Protein AF-A0A516TJT5-F1 (afdb_monomer_lite)

pLDDT: mean 86.32, std 17.72, range [29.75, 98.94]

Radius of gyration: 21.18 Å; chains: 1; bounding box: 72×36×61 Å

InterPro domains:
  IPR012334 Pectin lyase fold [G3DSA:2.160.20.10] (40-221)

Secondary structure (DSSP, 8-state):
--HHHHHHHHHHHHHHHHHHHHHSS-S----PPPPPTT--EESEEEEEEEEEEEETTEEEEEEEEEEEET--SS--S-S--SEEBS-B-TT-EEEEEESSSS---EEEEE-SSS-EEE-SEEEE-TT--EEEE-TT-EEE-TT-EEEETT-EEEE-B--TTTGGG--S-EEE-TT--B-EEEE-TT-EEEESS-EEEESSEEEEE-SSTTSEE-SS-EEEEESEEEEEE-SS-EE--EEPTT---EEEEE--SSS-EEPPTT-EEEESSEEEEESEEEE--GGGEEESTT-TT-GGGSEEEESSEEEESSS-B---S---EEEESSEEE-TTS---B--SS---------

Structure (mmCIF, N/CA/C/O backbone):
data_AF-A0A516TJT5-F1
#
_entry.id   AF-A0A516TJT5-F1
#
loop_
_atom_site.group_PDB
_atom_site.id
_atom_site.type_symbol
_atom_site.label_atom_id
_atom_site.label_alt_id
_atom_site.label_comp_id
_atom_site.label_asym_id
_atom_site.label_entity_id
_atom_site.label_seq_id
_atom_site.pdbx_PDB_ins_code
_atom_site.Cartn_x
_atom_site.Cartn_y
_atom_site.Cartn_z
_atom_site.occupancy
_atom_site.B_iso_or_equiv
_atom_site.auth_seq_id
_atom_site.auth_comp_id
_atom_site.auth_asym_id
_atom_site.auth_atom_id
_atom_site.pdbx_PDB_model_num
ATOM 1 N N . MET A 1 1 ? 45.765 -3.992 -28.112 1.00 57.53 1 MET A N 1
ATOM 2 C CA . MET A 1 1 ? 45.471 -3.868 -26.663 1.00 57.53 1 MET A CA 1
ATOM 3 C C . MET A 1 1 ? 46.026 -5.085 -25.920 1.00 57.53 1 MET A C 1
ATOM 5 O O . MET A 1 1 ? 45.793 -6.206 -26.356 1.00 57.53 1 MET A O 1
ATOM 9 N N . ASN A 1 2 ? 46.828 -4.895 -24.867 1.00 74.44 2 ASN A N 1
ATOM 10 C CA . ASN A 1 2 ? 47.567 -5.987 -24.215 1.00 74.44 2 ASN A CA 1
ATOM 11 C C . ASN A 1 2 ? 46.614 -6.915 -23.430 1.00 74.44 2 ASN A C 1
ATOM 13 O O . ASN A 1 2 ? 45.911 -6.461 -22.528 1.00 74.44 2 ASN A O 1
ATOM 17 N N . ARG A 1 3 ? 46.609 -8.224 -23.730 1.00 68.56 3 ARG A N 1
ATOM 18 C CA . ARG A 1 3 ? 45.743 -9.228 -23.070 1.00 68.56 3 ARG A CA 1
ATOM 19 C C . ARG A 1 3 ? 45.870 -9.230 -21.539 1.00 68.56 3 ARG A C 1
ATOM 21 O O . ARG A 1 3 ? 44.900 -9.538 -20.848 1.00 68.56 3 ARG A O 1
ATOM 28 N N . LYS A 1 4 ? 47.037 -8.859 -20.995 1.00 71.44 4 LYS A N 1
ATOM 29 C CA . LYS A 1 4 ? 47.243 -8.726 -19.541 1.00 71.44 4 LYS A CA 1
ATOM 30 C C . LYS A 1 4 ? 46.481 -7.538 -18.946 1.00 71.44 4 LYS A C 1
ATOM 32 O O . LYS A 1 4 ? 45.983 -7.645 -17.830 1.00 71.44 4 LYS A O 1
ATOM 37 N N . PHE A 1 5 ? 46.362 -6.440 -19.690 1.00 73.12 5 PHE A N 1
ATOM 38 C CA . PHE A 1 5 ? 45.609 -5.256 -19.276 1.00 73.12 5 PHE A CA 1
ATOM 39 C C . PHE A 1 5 ? 44.101 -5.536 -19.276 1.00 73.12 5 PHE A C 1
ATOM 41 O O . PHE A 1 5 ? 43.427 -5.243 -18.295 1.00 73.12 5 PHE A O 1
ATOM 48 N N . LEU A 1 6 ? 43.600 -6.233 -20.303 1.00 68.12 6 LEU A N 1
ATOM 49 C CA . LEU A 1 6 ? 42.184 -6.606 -20.409 1.00 68.12 6 LEU A CA 1
ATOM 50 C C . LEU A 1 6 ? 41.717 -7.493 -19.244 1.00 68.12 6 LEU A C 1
ATOM 52 O O . LEU A 1 6 ? 40.661 -7.259 -18.668 1.00 68.12 6 LEU A O 1
ATOM 56 N N . LYS A 1 7 ? 42.536 -8.476 -18.843 1.00 68.25 7 LYS A N 1
ATOM 57 C CA . LYS A 1 7 ? 42.235 -9.345 -17.692 1.00 68.25 7 LYS A CA 1
ATOM 58 C C . LYS A 1 7 ? 42.231 -8.592 -16.360 1.00 68.25 7 LYS A C 1
ATOM 60 O O . LYS A 1 7 ? 41.455 -8.942 -15.477 1.00 68.25 7 LYS A O 1
ATOM 65 N N . LYS A 1 8 ? 43.096 -7.584 -16.199 1.00 68.62 8 LYS A N 1
ATOM 66 C CA . LYS A 1 8 ? 43.117 -6.740 -14.995 1.00 68.62 8 LYS A CA 1
ATOM 67 C C . LYS A 1 8 ? 41.892 -5.830 -14.942 1.00 68.62 8 LYS A C 1
ATOM 69 O O . LYS A 1 8 ? 41.247 -5.775 -13.904 1.00 68.62 8 LYS A O 1
ATOM 74 N N . LEU A 1 9 ? 41.532 -5.211 -16.066 1.00 67.69 9 LEU A N 1
ATOM 75 C CA . LEU A 1 9 ? 40.342 -4.370 -16.171 1.00 67.69 9 LEU A CA 1
ATOM 76 C C . LEU A 1 9 ? 39.061 -5.170 -15.890 1.00 67.69 9 LEU A C 1
ATOM 78 O O . LEU A 1 9 ? 38.241 -4.741 -15.089 1.00 67.69 9 LEU A O 1
ATOM 82 N N . TYR A 1 10 ? 38.941 -6.377 -16.454 1.00 67.69 10 TYR A N 1
ATOM 83 C CA . TYR A 1 10 ? 37.787 -7.250 -16.223 1.00 67.69 10 TYR A CA 1
ATOM 84 C C . TYR A 1 10 ? 37.638 -7.645 -14.747 1.00 67.69 10 TYR A C 1
ATOM 86 O O . TYR A 1 10 ? 36.538 -7.599 -14.212 1.00 67.69 10 TYR A O 1
ATOM 94 N N . LYS A 1 11 ? 38.744 -7.961 -14.054 1.00 60.78 11 LYS A N 1
ATOM 95 C CA . LYS A 1 11 ? 38.723 -8.250 -12.609 1.00 60.78 11 LYS A CA 1
ATOM 96 C C . LYS A 1 11 ? 38.312 -7.038 -11.772 1.00 60.78 11 LYS A C 1
ATOM 98 O O . LYS A 1 11 ? 37.558 -7.203 -10.824 1.00 60.78 11 LYS A O 1
ATOM 103 N N . VAL A 1 12 ? 38.787 -5.843 -12.120 1.00 61.41 12 VAL A N 1
ATOM 104 C CA . VAL A 1 12 ? 38.438 -4.605 -11.403 1.00 61.41 12 VAL A CA 1
ATOM 105 C C . VAL A 1 12 ? 36.958 -4.262 -11.591 1.00 61.41 12 VAL A C 1
ATOM 107 O O . VAL A 1 12 ? 36.289 -3.945 -10.613 1.00 61.41 12 VAL A O 1
ATOM 110 N N . VAL A 1 13 ? 36.418 -4.417 -12.805 1.00 60.97 13 VAL A N 1
ATOM 111 C CA . VAL A 1 13 ? 34.984 -4.220 -13.084 1.00 60.97 13 VAL A CA 1
ATOM 112 C C . VAL A 1 13 ? 34.120 -5.253 -12.349 1.00 60.97 13 VAL A C 1
ATOM 114 O O . VAL A 1 13 ? 33.105 -4.882 -11.771 1.00 60.97 13 VAL A O 1
ATOM 117 N N . LEU A 1 14 ? 34.537 -6.523 -12.290 1.00 50.75 14 LEU A N 1
ATOM 118 C CA . LEU A 1 14 ? 33.816 -7.570 -11.550 1.00 50.75 14 LEU A CA 1
ATOM 119 C C . LEU A 1 14 ? 33.802 -7.326 -10.035 1.00 50.75 14 LEU A C 1
ATOM 121 O O . LEU A 1 14 ? 32.783 -7.551 -9.390 1.00 50.75 14 LEU A O 1
ATOM 125 N N . ILE A 1 15 ? 34.911 -6.841 -9.468 1.00 50.47 15 ILE A N 1
ATOM 126 C CA . ILE A 1 15 ? 35.007 -6.510 -8.038 1.00 50.47 15 ILE A CA 1
ATOM 127 C C . ILE A 1 15 ? 34.177 -5.260 -7.711 1.00 50.47 15 ILE A C 1
ATOM 129 O O . ILE A 1 15 ? 33.511 -5.236 -6.680 1.00 50.47 15 ILE A O 1
ATOM 133 N N . LEU A 1 16 ? 34.151 -4.256 -8.593 1.00 44.97 16 LEU A N 1
ATOM 134 C CA . LEU A 1 16 ? 33.293 -3.075 -8.436 1.00 44.97 16 LEU A CA 1
ATOM 135 C C . LEU A 1 16 ? 31.802 -3.423 -8.566 1.00 44.97 16 LEU A C 1
ATOM 137 O O . LEU A 1 16 ? 31.004 -2.934 -7.773 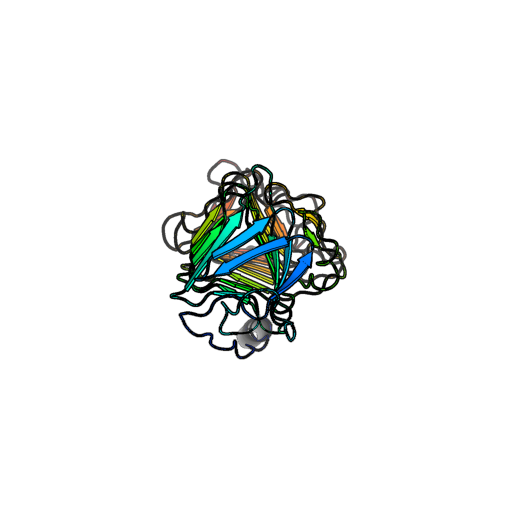1.00 44.97 16 LEU A O 1
ATOM 141 N N . ALA A 1 17 ? 31.428 -4.311 -9.493 1.00 46.00 17 ALA A N 1
ATOM 142 C CA . ALA A 1 17 ? 30.050 -4.783 -9.642 1.00 46.00 17 ALA A CA 1
ATOM 143 C C . ALA A 1 17 ? 29.586 -5.628 -8.439 1.00 46.00 17 ALA A C 1
ATOM 145 O O . ALA A 1 17 ? 28.472 -5.443 -7.953 1.00 46.00 17 ALA A O 1
ATOM 146 N N . ALA A 1 18 ? 30.453 -6.499 -7.908 1.00 40.47 18 ALA A N 1
ATOM 147 C CA . ALA A 1 18 ? 30.172 -7.265 -6.693 1.00 40.47 18 ALA A CA 1
ATOM 148 C C . ALA A 1 18 ? 30.124 -6.374 -5.435 1.00 40.47 18 ALA A C 1
ATOM 150 O O . ALA A 1 18 ? 29.297 -6.597 -4.554 1.00 40.47 18 ALA A O 1
ATOM 151 N N . GLY A 1 19 ? 30.968 -5.337 -5.366 1.00 33.78 19 GLY A N 1
ATOM 152 C CA . GLY A 1 19 ? 30.975 -4.354 -4.280 1.00 33.78 19 GLY A CA 1
ATOM 153 C C . GLY A 1 19 ? 29.734 -3.456 -4.261 1.00 33.78 19 GLY A C 1
ATOM 154 O O . GLY A 1 19 ? 29.231 -3.156 -3.182 1.00 33.78 19 GLY A O 1
ATOM 155 N N . LEU A 1 20 ? 29.199 -3.089 -5.434 1.00 35.19 20 LEU A N 1
ATOM 156 C CA . LEU A 1 20 ? 27.933 -2.350 -5.549 1.00 35.19 20 LEU A CA 1
ATOM 157 C C . LEU A 1 20 ? 26.718 -3.211 -5.165 1.00 35.19 20 LEU A C 1
ATOM 159 O O . LEU A 1 20 ? 25.767 -2.708 -4.576 1.00 35.19 20 LEU A O 1
ATOM 163 N N . TRP A 1 21 ? 26.751 -4.512 -5.468 1.00 34.97 21 TRP A N 1
ATOM 164 C CA . TRP A 1 21 ? 25.683 -5.446 -5.091 1.00 34.97 21 TRP A CA 1
ATOM 165 C C . TRP A 1 21 ? 25.659 -5.759 -3.589 1.00 34.97 21 TRP A C 1
ATOM 167 O O . TRP A 1 21 ? 24.585 -5.931 -3.016 1.00 34.97 21 TRP A O 1
ATOM 177 N N . LEU A 1 22 ? 26.821 -5.797 -2.929 1.00 33.69 22 LEU A N 1
ATOM 178 C CA . LEU A 1 22 ? 26.905 -6.059 -1.488 1.00 33.69 22 LEU A CA 1
ATOM 179 C C . LEU A 1 22 ? 26.548 -4.832 -0.629 1.00 33.69 22 LEU A C 1
ATOM 181 O O . LEU A 1 22 ? 26.045 -5.007 0.478 1.00 33.69 22 LEU A O 1
ATOM 185 N N . SER A 1 23 ? 26.749 -3.605 -1.124 1.00 29.75 23 SER A N 1
ATOM 186 C CA . SER A 1 23 ? 26.447 -2.380 -0.364 1.00 29.75 23 SER A CA 1
ATOM 187 C C . SER A 1 23 ? 24.997 -1.892 -0.484 1.00 29.75 23 SER A C 1
ATOM 189 O O . SER A 1 23 ? 24.553 -1.116 0.360 1.00 29.75 23 SER A O 1
ATOM 191 N N . LEU A 1 24 ? 24.230 -2.373 -1.470 1.00 39.22 24 LEU A N 1
ATOM 192 C CA . LEU A 1 24 ? 22.809 -2.031 -1.641 1.00 39.22 24 LEU A CA 1
ATOM 193 C C . LEU A 1 24 ? 21.841 -2.980 -0.904 1.00 39.22 24 LEU A C 1
ATOM 195 O O . LEU A 1 24 ? 20.656 -2.675 -0.803 1.00 39.22 24 LEU A O 1
ATOM 199 N N . GLY A 1 25 ? 22.325 -4.103 -0.358 1.00 34.28 25 GLY A N 1
ATOM 200 C CA . GLY A 1 25 ? 21.491 -5.125 0.297 1.00 34.28 25 GLY A CA 1
ATOM 201 C C . GLY A 1 25 ? 21.583 -5.196 1.826 1.00 34.28 25 GLY A C 1
ATOM 202 O O . GLY A 1 25 ? 20.822 -5.935 2.445 1.00 34.28 25 GLY A O 1
ATOM 203 N N . GLN A 1 26 ? 22.497 -4.454 2.456 1.00 31.78 26 GLN A N 1
ATOM 204 C CA . GLN A 1 26 ? 22.712 -4.487 3.909 1.00 31.78 26 GLN A CA 1
ATOM 205 C C . GLN A 1 26 ? 22.250 -3.193 4.590 1.00 31.78 26 GLN A C 1
ATOM 207 O O . GLN A 1 26 ? 23.001 -2.552 5.321 1.00 31.78 26 GLN A O 1
ATOM 212 N N . LYS A 1 27 ? 20.978 -2.817 4.422 1.00 40.31 27 LYS A N 1
ATOM 213 C CA . LYS A 1 27 ? 20.305 -2.156 5.547 1.00 40.31 27 LYS A CA 1
ATOM 214 C C . LYS A 1 27 ? 19.996 -3.266 6.539 1.00 40.31 27 LYS A C 1
ATOM 216 O O . LYS A 1 27 ? 19.325 -4.230 6.179 1.00 40.31 27 LYS A O 1
ATOM 221 N N . GLY A 1 28 ? 20.616 -3.176 7.717 1.00 34.50 28 GLY A N 1
ATOM 222 C CA . GLY A 1 28 ? 20.568 -4.198 8.753 1.00 34.50 28 GLY A CA 1
ATOM 223 C C . GLY A 1 28 ? 19.164 -4.763 8.871 1.00 34.50 28 GLY A C 1
ATOM 224 O O . GLY A 1 28 ? 18.204 -4.010 9.017 1.00 34.50 28 GLY A O 1
ATOM 225 N N . TRP A 1 29 ? 19.053 -6.084 8.753 1.00 38.50 29 TRP A N 1
ATOM 226 C CA . TRP A 1 29 ? 17.834 -6.777 9.118 1.00 38.50 29 TRP A CA 1
ATOM 227 C C . TRP A 1 29 ? 17.694 -6.525 10.613 1.00 38.50 29 TRP A C 1
ATOM 229 O O . TRP A 1 29 ? 18.315 -7.208 11.428 1.00 38.50 29 TRP A O 1
ATOM 239 N N . ALA A 1 30 ? 16.971 -5.463 10.973 1.00 45.44 30 ALA A N 1
ATOM 240 C CA . ALA A 1 30 ? 16.460 -5.311 12.315 1.00 45.44 30 ALA A CA 1
ATOM 241 C C . ALA A 1 30 ? 15.840 -6.663 12.661 1.00 45.44 30 ALA A C 1
ATOM 243 O O . ALA A 1 30 ? 15.146 -7.250 11.827 1.00 45.44 30 ALA A O 1
ATOM 244 N N . ILE A 1 31 ? 16.175 -7.200 13.832 1.00 53.44 31 ILE A N 1
ATOM 245 C CA . ILE A 1 31 ? 15.565 -8.430 14.322 1.00 53.44 31 ILE A CA 1
ATOM 246 C C . ILE A 1 31 ? 14.067 -8.136 14.371 1.00 53.44 31 ILE A C 1
ATOM 248 O O . ILE A 1 31 ? 13.612 -7.423 15.260 1.00 53.44 31 ILE A O 1
ATOM 252 N N . ILE A 1 32 ? 13.325 -8.600 13.363 1.00 65.75 32 ILE A N 1
ATOM 253 C CA . ILE A 1 32 ? 11.877 -8.439 13.312 1.00 65.75 32 ILE A CA 1
ATOM 254 C C . ILE A 1 32 ? 11.357 -9.287 14.473 1.00 65.75 32 ILE A C 1
ATOM 256 O O . ILE A 1 32 ? 11.597 -10.498 14.475 1.00 65.75 32 ILE A O 1
ATOM 260 N N . PRO A 1 33 ? 10.715 -8.686 15.490 1.00 70.69 33 PRO A N 1
ATOM 261 C CA . PRO A 1 33 ? 10.263 -9.441 16.645 1.00 70.69 33 PRO A CA 1
ATOM 262 C C . PRO A 1 33 ? 9.253 -10.493 16.195 1.00 70.69 33 PRO A C 1
ATOM 264 O O . PRO A 1 33 ? 8.262 -10.158 15.550 1.00 70.69 33 PRO A O 1
ATOM 267 N N . THR A 1 34 ? 9.475 -11.761 16.529 1.00 82.25 34 THR A N 1
ATOM 268 C CA . THR A 1 34 ? 8.495 -12.809 16.230 1.00 82.25 34 THR A CA 1
ATOM 269 C C . THR A 1 34 ? 7.220 -12.552 17.031 1.00 82.25 34 THR A C 1
ATOM 271 O O . THR A 1 34 ? 7.266 -12.482 18.260 1.00 82.25 34 THR A O 1
ATOM 274 N N . ILE A 1 35 ? 6.078 -12.435 16.353 1.00 89.44 35 ILE A N 1
ATOM 275 C CA . ILE A 1 35 ? 4.768 -12.321 17.007 1.00 89.44 35 ILE A CA 1
ATOM 276 C C . ILE A 1 35 ? 4.113 -13.706 17.169 1.00 89.44 35 ILE A C 1
ATOM 278 O O . ILE A 1 35 ? 4.308 -14.577 16.317 1.00 89.44 35 ILE A O 1
ATOM 282 N N . PRO A 1 36 ? 3.313 -13.941 18.227 1.00 91.44 36 PRO A N 1
ATOM 283 C CA . PRO A 1 36 ? 2.479 -15.135 18.340 1.00 91.44 36 PRO A CA 1
ATOM 284 C C . PRO A 1 36 ? 1.556 -15.305 17.128 1.00 91.44 36 PRO A C 1
ATOM 286 O O . PRO A 1 36 ? 1.027 -14.325 16.602 1.00 91.44 36 PRO A O 1
ATOM 289 N N . SER A 1 37 ? 1.282 -16.548 16.721 1.00 93.69 37 SER A N 1
ATOM 290 C CA . SER A 1 37 ? 0.379 -16.826 15.592 1.00 93.69 37 SER A CA 1
ATOM 291 C C . SER A 1 37 ? -1.051 -16.333 15.831 1.00 93.69 37 SER A C 1
ATOM 293 O O . SER A 1 37 ? -1.761 -16.041 14.879 1.00 93.69 37 SER A O 1
ATOM 295 N N . THR A 1 38 ? -1.472 -16.188 17.085 1.00 92.44 38 THR A N 1
ATOM 296 C CA . THR A 1 38 ? -2.794 -15.675 17.471 1.00 92.44 38 THR A CA 1
ATOM 297 C C . THR A 1 38 ? -2.792 -14.178 17.788 1.00 92.44 38 THR A C 1
ATOM 299 O O . THR A 1 38 ? -3.776 -13.677 18.326 1.00 92.44 38 THR A O 1
ATOM 302 N N . ALA A 1 39 ? -1.690 -13.465 17.530 1.00 91.56 39 ALA A N 1
ATOM 303 C CA . ALA A 1 39 ? -1.586 -12.050 17.862 1.00 91.56 39 ALA A CA 1
ATOM 304 C C . ALA A 1 39 ? -2.636 -11.220 17.111 1.00 91.56 39 ALA A C 1
ATOM 306 O O . ALA A 1 39 ? -2.865 -11.411 15.920 1.00 91.56 39 ALA A O 1
ATOM 307 N N . LEU A 1 40 ? -3.233 -10.274 17.822 1.00 93.25 40 LEU A N 1
ATOM 308 C CA . LEU A 1 40 ? -4.120 -9.244 17.294 1.00 93.25 40 LEU A CA 1
ATOM 309 C C . LEU A 1 40 ? -3.567 -7.870 17.698 1.00 93.25 40 LEU A C 1
ATOM 311 O O . LEU A 1 40 ? -2.794 -7.814 18.666 1.00 93.25 40 LEU A O 1
ATOM 315 N N . PRO A 1 41 ? -3.965 -6.768 17.026 1.00 93.06 41 PRO A N 1
ATOM 316 C CA . PRO A 1 41 ? -3.507 -5.436 17.398 1.00 93.06 41 PRO A CA 1
ATOM 317 C C . PRO A 1 41 ? -3.755 -5.140 18.875 1.00 93.06 41 PRO A C 1
ATOM 319 O O . PRO A 1 41 ? -4.848 -5.403 19.391 1.00 93.06 41 PRO A O 1
ATOM 322 N N . GLY A 1 42 ? -2.733 -4.624 19.557 1.00 89.62 42 GLY A N 1
ATOM 323 C CA . GLY A 1 42 ? -2.706 -4.484 21.010 1.00 89.62 42 GLY A CA 1
ATOM 324 C C . GLY A 1 42 ? -2.285 -3.099 21.487 1.00 89.62 42 GLY A C 1
ATOM 325 O O . GLY A 1 42 ? -1.568 -2.361 20.805 1.00 89.62 42 GLY A O 1
ATOM 326 N N . ASN A 1 43 ? -2.734 -2.756 22.697 1.00 87.75 43 ASN A N 1
ATOM 327 C CA . ASN A 1 43 ? -2.467 -1.483 23.376 1.00 87.75 43 ASN A CA 1
ATOM 328 C C . ASN A 1 43 ? -2.867 -0.261 22.532 1.00 87.75 43 ASN A C 1
ATOM 330 O O . ASN A 1 43 ? -2.094 0.692 22.400 1.00 87.75 43 ASN A O 1
ATOM 334 N N . GLY A 1 44 ? -4.047 -0.329 21.911 1.00 90.12 44 GLY A N 1
ATOM 335 C CA . GLY A 1 44 ? -4.591 0.742 21.084 1.00 90.12 44 GLY A CA 1
ATOM 336 C C . GLY A 1 44 ? -5.218 1.865 21.908 1.00 90.12 44 GLY A C 1
ATOM 337 O O . GLY A 1 44 ? -5.974 1.614 22.847 1.00 90.12 44 GLY A O 1
ATOM 338 N N . ASN A 1 45 ? -4.928 3.103 21.519 1.00 91.19 45 ASN A N 1
ATOM 339 C CA . ASN A 1 45 ? -5.536 4.322 22.035 1.00 91.19 45 ASN A CA 1
ATOM 340 C C . ASN A 1 45 ? -6.285 5.032 20.902 1.00 91.19 45 ASN A C 1
ATOM 342 O O . ASN A 1 45 ? -5.679 5.408 19.898 1.00 91.19 45 ASN A O 1
ATOM 346 N N . VAL A 1 46 ? -7.594 5.214 21.054 1.00 93.38 46 VAL A N 1
ATOM 347 C CA . VAL A 1 46 ? -8.417 5.935 20.075 1.00 93.38 46 VAL A CA 1
ATOM 348 C C . VAL A 1 46 ? -8.152 7.430 20.234 1.00 93.38 46 VAL A C 1
ATOM 350 O O . VAL A 1 46 ? -8.437 7.998 21.285 1.00 93.38 46 VAL A O 1
ATOM 353 N N . VAL A 1 47 ? -7.600 8.063 19.199 1.00 93.56 47 VAL A N 1
ATOM 354 C CA . VAL A 1 47 ? -7.213 9.487 19.215 1.00 93.56 47 VAL A CA 1
ATOM 355 C C . VAL A 1 47 ? -8.099 10.370 18.340 1.00 93.56 47 VAL A C 1
ATOM 357 O O . VAL A 1 47 ? -8.072 11.587 18.492 1.00 93.56 47 VAL A O 1
ATOM 360 N N . ALA A 1 48 ? -8.904 9.767 17.463 1.00 94.56 48 ALA A N 1
ATOM 361 C CA . ALA A 1 48 ? -9.987 10.422 16.737 1.00 94.56 48 ALA A CA 1
ATOM 362 C C . ALA A 1 48 ? -11.132 9.425 16.508 1.00 94.56 48 ALA A C 1
ATOM 364 O O . ALA A 1 48 ? -10.890 8.224 16.365 1.00 94.56 48 ALA A O 1
ATOM 365 N N . GLY A 1 49 ? -12.369 9.919 16.441 1.00 93.19 49 GLY A N 1
ATOM 366 C CA . GLY A 1 49 ? -13.551 9.087 16.209 1.00 93.19 49 GLY A CA 1
ATOM 367 C C . GLY A 1 49 ? -13.952 8.230 17.406 1.00 93.19 49 GLY A C 1
ATOM 368 O O . GLY A 1 49 ? -13.768 8.620 18.560 1.00 93.19 49 GLY A O 1
ATOM 369 N N . SER A 1 50 ? -14.545 7.067 17.128 1.00 90.81 50 SER A N 1
ATOM 370 C CA . SER A 1 50 ? -15.065 6.176 18.163 1.00 90.81 50 SER A CA 1
ATOM 371 C C . SER A 1 50 ? -14.906 4.708 17.786 1.00 90.81 50 SER A C 1
ATOM 373 O O . SER A 1 50 ? -15.244 4.285 16.679 1.00 90.81 50 SER A O 1
ATOM 375 N N . VAL A 1 51 ? -14.455 3.919 18.760 1.00 91.50 51 VAL A N 1
ATOM 376 C CA . VAL A 1 51 ? -14.546 2.460 18.734 1.00 91.50 51 VAL A CA 1
ATOM 377 C C . VAL A 1 51 ? -15.598 2.042 19.750 1.00 91.50 51 VAL A C 1
ATOM 379 O O . VAL A 1 51 ? -15.491 2.357 20.932 1.00 91.50 51 VAL A O 1
ATOM 382 N N . THR A 1 52 ? -16.615 1.327 19.283 1.00 90.31 52 THR A N 1
ATOM 383 C CA . THR A 1 52 ? -17.733 0.864 20.116 1.00 90.31 52 THR A CA 1
ATOM 384 C C . THR A 1 52 ? -17.462 -0.501 20.740 1.00 90.31 52 THR A C 1
ATOM 386 O O . THR A 1 52 ? -17.941 -0.778 21.837 1.00 90.31 52 THR A O 1
ATOM 389 N N . SER A 1 53 ? -16.671 -1.354 20.081 1.00 89.81 53 SER A N 1
ATOM 390 C CA . SER A 1 53 ? -16.220 -2.629 20.644 1.00 89.81 53 SER A CA 1
ATOM 391 C C . SER A 1 53 ? -14.922 -3.117 20.002 1.00 89.81 53 SER A C 1
ATOM 393 O O . SER A 1 53 ? -14.646 -2.846 18.834 1.00 89.81 53 SER A O 1
ATOM 395 N N . TYR A 1 54 ? -14.128 -3.864 20.770 1.00 90.06 54 TYR A N 1
ATOM 396 C CA . TYR A 1 54 ? -13.031 -4.676 20.251 1.00 90.06 54 TYR A CA 1
ATOM 397 C C . TYR A 1 54 ? -13.006 -6.009 20.995 1.00 90.06 54 TYR A C 1
ATOM 399 O O . TYR A 1 54 ? -12.657 -6.070 22.173 1.00 90.06 54 TYR A O 1
ATOM 407 N N . THR A 1 55 ? -13.486 -7.077 20.365 1.00 87.00 55 THR A N 1
ATOM 408 C CA . THR A 1 55 ? -13.660 -8.379 21.031 1.00 87.00 55 THR A CA 1
ATOM 409 C C . THR A 1 55 ? -13.476 -9.512 20.035 1.00 87.00 55 THR A C 1
ATOM 411 O O . THR A 1 55 ? -14.016 -9.462 18.933 1.00 87.00 55 THR A O 1
ATOM 414 N N . GLY A 1 56 ? -12.693 -10.529 20.410 1.00 84.44 56 GLY A N 1
ATOM 415 C CA . GLY A 1 56 ? -12.473 -11.718 19.578 1.00 84.44 56 GLY A CA 1
ATOM 416 C C . GLY A 1 56 ? -11.927 -11.406 18.181 1.00 84.44 56 GLY A C 1
ATOM 417 O O . GLY A 1 56 ? -12.330 -12.047 17.218 1.00 84.44 56 GLY A O 1
ATOM 418 N N . GLY A 1 57 ? -11.084 -10.374 18.050 1.00 90.19 57 GLY A N 1
ATOM 419 C CA . GLY A 1 57 ? -10.566 -9.926 16.754 1.00 90.19 57 GLY A CA 1
ATOM 420 C C . GLY A 1 57 ? -11.555 -9.120 15.915 1.00 90.19 57 GLY A C 1
ATOM 421 O O . GLY A 1 57 ? -11.279 -8.869 14.754 1.00 90.19 57 GLY A O 1
ATOM 422 N N . THR A 1 58 ? -12.690 -8.682 16.461 1.00 94.56 58 THR A N 1
ATOM 423 C CA . THR A 1 58 ? -13.621 -7.790 15.755 1.00 94.56 58 THR A CA 1
ATOM 424 C C . THR A 1 58 ? -13.581 -6.398 16.365 1.00 94.56 58 THR A C 1
ATOM 426 O O . THR A 1 58 ? -13.941 -6.228 17.527 1.00 94.56 58 THR A O 1
ATOM 429 N N . LEU A 1 59 ? -13.121 -5.424 15.583 1.00 94.50 59 LEU A N 1
ATOM 430 C CA . LEU A 1 59 ? -13.050 -4.000 15.888 1.00 94.50 59 LEU A CA 1
ATOM 431 C C . LEU A 1 59 ? -14.249 -3.289 15.244 1.00 94.50 59 LEU A C 1
ATOM 433 O O . LEU A 1 59 ? -14.345 -3.218 14.020 1.00 94.50 59 LEU A O 1
ATOM 437 N N . THR A 1 60 ? -15.147 -2.750 16.063 1.00 95.06 60 THR A N 1
ATOM 438 C CA . THR A 1 60 ? -16.343 -2.035 15.599 1.00 95.06 60 THR A CA 1
ATOM 439 C C . THR A 1 60 ? -16.150 -0.535 15.752 1.00 95.06 60 THR A C 1
ATOM 441 O O . THR A 1 60 ? -16.090 -0.022 16.871 1.00 95.06 60 THR A O 1
ATOM 444 N N . VAL A 1 61 ? -16.090 0.181 14.635 1.00 94.12 61 VAL A N 1
ATOM 445 C CA . VAL A 1 61 ? -15.902 1.637 14.594 1.00 94.12 61 VAL A CA 1
ATOM 446 C C . VAL A 1 61 ? -17.206 2.372 14.289 1.00 94.12 61 VAL A C 1
ATOM 448 O O . VAL A 1 61 ? -18.158 1.789 13.767 1.00 94.12 61 VAL A O 1
ATOM 451 N N . SER A 1 62 ? -17.243 3.667 14.600 1.00 91.19 62 SER A N 1
ATOM 452 C CA . SER A 1 62 ? -18.319 4.572 14.194 1.00 91.19 62 SER A CA 1
ATOM 453 C C . SER A 1 62 ? -17.732 5.896 13.708 1.00 91.19 62 SER A C 1
ATOM 455 O O . SER A 1 62 ? -17.184 6.664 14.500 1.00 91.19 62 SER A O 1
ATOM 457 N N . GLY A 1 63 ? -17.885 6.175 12.410 1.00 92.62 63 GLY A N 1
ATOM 458 C CA . GLY A 1 63 ? -17.316 7.356 11.758 1.00 92.62 63 GLY A CA 1
ATOM 459 C C . GLY A 1 63 ? -15.803 7.257 11.543 1.00 92.62 63 GLY A C 1
ATOM 460 O O . GLY A 1 63 ? -15.188 6.211 11.763 1.00 92.62 63 GLY A O 1
ATOM 461 N N . ASN A 1 64 ? -15.203 8.362 11.097 1.00 96.44 64 ASN A N 1
ATOM 462 C CA . ASN A 1 64 ? -13.763 8.460 10.850 1.00 96.44 64 ASN A CA 1
ATOM 463 C C . ASN A 1 64 ? -13.001 8.210 12.153 1.00 96.44 64 ASN A C 1
ATOM 465 O O . ASN A 1 64 ? -13.134 8.986 13.098 1.00 96.44 64 ASN A O 1
ATOM 469 N N . THR A 1 65 ? -12.215 7.138 12.205 1.00 97.12 65 THR A N 1
ATOM 470 C CA . THR A 1 65 ? -11.574 6.684 13.444 1.00 97.12 65 THR A CA 1
ATOM 471 C C . THR A 1 65 ? -10.069 6.577 13.262 1.00 97.12 65 THR A C 1
ATOM 473 O O . THR A 1 65 ? -9.608 6.020 12.270 1.00 97.12 65 THR A O 1
ATOM 476 N N . ALA A 1 66 ? -9.295 7.080 14.222 1.00 97.19 66 ALA A N 1
ATOM 477 C CA . ALA A 1 66 ? -7.849 6.896 14.261 1.00 97.19 66 ALA A CA 1
ATOM 478 C C . ALA A 1 66 ? -7.410 6.279 15.587 1.00 97.19 66 ALA A C 1
ATOM 480 O O . ALA A 1 66 ? -7.842 6.706 16.663 1.00 97.19 66 ALA A O 1
ATOM 481 N N . ILE A 1 67 ? -6.537 5.278 15.503 1.00 95.56 67 ILE A N 1
ATOM 482 C CA . ILE A 1 67 ? -6.068 4.494 16.644 1.00 95.56 67 ILE A CA 1
ATOM 483 C C . ILE A 1 67 ? -4.541 4.468 16.630 1.00 95.56 67 ILE A C 1
ATOM 485 O O . ILE A 1 67 ? -3.938 4.052 15.641 1.00 95.56 67 ILE A O 1
ATOM 489 N N . LEU A 1 68 ? -3.926 4.882 17.738 1.00 95.00 68 LEU A N 1
ATOM 490 C CA . LEU A 1 68 ? -2.498 4.701 17.994 1.00 95.00 68 LEU A CA 1
ATOM 491 C C . LEU A 1 68 ? -2.275 3.367 18.710 1.00 95.00 68 LEU A C 1
ATOM 493 O O . LEU A 1 68 ? -2.671 3.207 19.864 1.00 95.00 68 LEU A O 1
ATOM 497 N N . TRP A 1 69 ? -1.630 2.416 18.050 1.00 93.75 69 TRP A N 1
ATOM 498 C CA . TRP A 1 69 ? -1.326 1.090 18.576 1.00 93.75 69 TRP A CA 1
ATOM 499 C C . TRP A 1 69 ? 0.049 1.049 19.237 1.00 93.75 69 TRP A C 1
ATOM 501 O O . TRP A 1 69 ? 1.022 1.578 18.705 1.00 93.75 69 TRP A O 1
ATOM 511 N N . GLY A 1 70 ? 0.137 0.394 20.395 1.00 88.06 70 GLY A N 1
ATOM 512 C CA . GLY A 1 70 ? 1.380 0.268 21.159 1.00 88.06 70 GLY A CA 1
ATOM 513 C C . GLY A 1 70 ? 1.618 1.347 22.220 1.00 88.06 70 GLY A C 1
ATOM 514 O O . GLY A 1 70 ? 2.584 1.234 22.966 1.00 88.06 70 GLY A O 1
ATOM 515 N N . ASN A 1 71 ? 0.734 2.345 22.336 1.00 75.38 71 ASN A N 1
ATOM 516 C CA . ASN A 1 71 ? 0.879 3.491 23.254 1.00 75.38 71 ASN A CA 1
ATOM 517 C C . ASN A 1 71 ? 0.052 3.368 24.558 1.00 75.38 71 ASN A C 1
ATOM 519 O O . ASN A 1 71 ? -0.025 4.298 25.357 1.00 75.38 71 ASN A O 1
ATOM 523 N N . GLY A 1 72 ? -0.650 2.252 24.765 1.00 60.12 72 GLY A N 1
ATOM 524 C CA . GLY A 1 72 ? -1.623 2.127 25.852 1.00 60.12 72 GLY A CA 1
ATOM 525 C C . GLY A 1 72 ? -1.028 1.783 27.223 1.00 60.12 72 GLY A C 1
ATOM 526 O O . GLY A 1 72 ? -0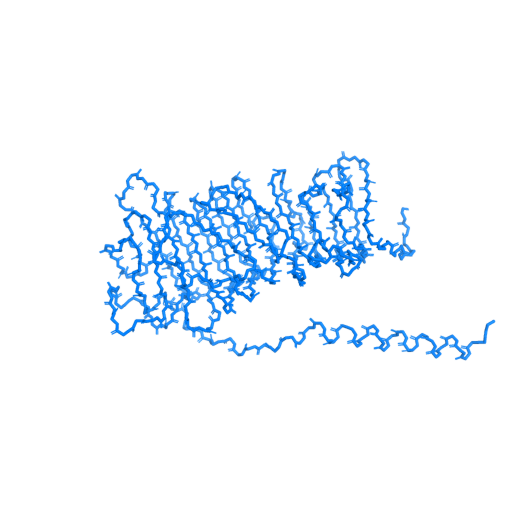.770 0.615 27.499 1.00 60.12 72 GLY A O 1
ATOM 527 N N . THR A 1 73 ? -0.930 2.768 28.122 1.00 47.91 73 THR A N 1
ATOM 528 C CA . THR A 1 73 ? -1.110 2.572 29.582 1.00 47.91 73 THR A CA 1
ATOM 529 C C . THR A 1 73 ? -2.583 2.711 30.003 1.00 47.91 73 THR A C 1
ATOM 531 O O . THR A 1 73 ? -2.960 2.303 31.098 1.00 47.91 73 THR A O 1
ATOM 534 N N . LEU A 1 74 ? -3.435 3.228 29.107 1.00 45.97 74 LEU A N 1
ATOM 535 C CA . LEU A 1 74 ? -4.882 3.397 29.259 1.00 45.97 74 LEU A CA 1
ATOM 536 C C . LEU A 1 74 ? -5.589 2.639 28.122 1.00 45.97 74 LEU A C 1
ATOM 53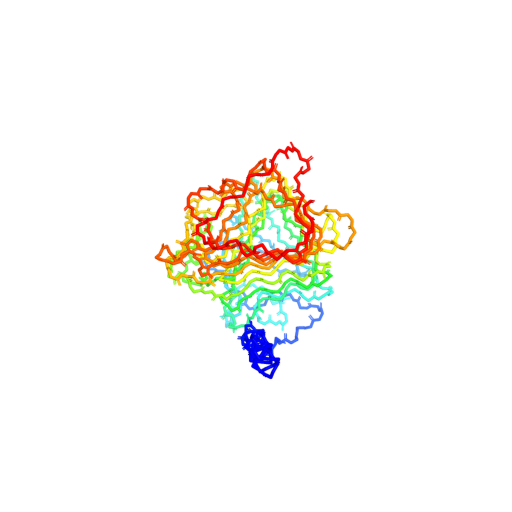8 O O . LEU A 1 74 ? -5.794 3.165 27.031 1.00 45.97 74 LEU A O 1
ATOM 542 N N . ASN A 1 75 ? -5.898 1.363 28.355 1.00 50.06 75 ASN A N 1
ATOM 543 C CA . ASN A 1 75 ? -6.643 0.517 27.420 1.00 50.06 75 ASN A CA 1
ATOM 544 C C . ASN A 1 75 ? -8.108 0.988 27.322 1.00 50.06 75 ASN A C 1
ATOM 546 O O . ASN A 1 75 ? -8.960 0.486 28.051 1.00 50.06 75 ASN A O 1
ATOM 550 N N . ASN A 1 76 ? -8.423 1.918 26.415 1.00 52.66 76 ASN A N 1
ATOM 551 C CA . ASN A 1 76 ? -9.822 2.207 26.054 1.00 52.66 76 ASN A CA 1
ATOM 552 C C . ASN A 1 76 ? -10.393 1.179 25.061 1.00 52.66 76 ASN A C 1
ATOM 554 O O . ASN A 1 76 ? -11.596 1.153 24.818 1.00 52.66 76 ASN A O 1
ATOM 558 N N . LEU A 1 77 ? -9.541 0.311 24.511 1.00 64.19 77 LEU A N 1
ATOM 559 C CA . LEU A 1 77 ? -9.957 -0.886 23.796 1.00 64.19 77 LEU A CA 1
ATOM 560 C C . LEU A 1 77 ? -9.838 -2.086 24.745 1.00 64.19 77 LEU A C 1
ATOM 562 O O . LEU A 1 77 ? -8.755 -2.287 25.302 1.00 64.19 77 LEU A O 1
ATOM 566 N N . PRO A 1 78 ? -10.909 -2.880 24.955 1.00 50.38 78 PRO A N 1
ATOM 567 C CA . PRO A 1 78 ? -10.829 -4.117 25.727 1.00 50.38 78 PRO A CA 1
ATOM 568 C C . PRO A 1 78 ? -9.654 -4.953 25.217 1.00 50.38 78 PRO A C 1
ATOM 570 O O . PRO A 1 78 ? -9.462 -5.047 24.005 1.00 50.38 78 PRO A O 1
ATOM 573 N N . GLN A 1 79 ? -8.842 -5.495 26.130 1.00 52.50 79 GLN A N 1
ATOM 574 C CA . GLN A 1 79 ? -7.596 -6.215 25.836 1.00 52.50 79 GLN A CA 1
ATOM 575 C C . GLN A 1 79 ? -7.832 -7.394 24.872 1.00 52.50 79 GLN A C 1
ATOM 577 O O . GLN A 1 79 ? -8.048 -8.526 25.293 1.00 52.50 79 GLN A O 1
ATOM 582 N N . GLY A 1 80 ? -7.823 -7.122 23.568 1.00 48.88 80 GLY A N 1
ATOM 583 C CA . GLY A 1 80 ? -7.928 -8.122 22.507 1.00 48.88 80 GLY A CA 1
ATOM 584 C C . GLY A 1 80 ? -6.577 -8.487 21.895 1.00 48.88 80 GLY A C 1
ATOM 585 O O . GLY A 1 80 ? -6.460 -9.541 21.280 1.00 48.88 80 GLY A O 1
ATOM 586 N N . GLY A 1 81 ? -5.556 -7.639 22.068 1.00 58.72 81 GLY A N 1
ATOM 587 C CA . GLY A 1 81 ? -4.220 -7.848 21.513 1.00 58.72 81 GLY A CA 1
ATOM 588 C C . GLY A 1 81 ? -3.205 -8.284 22.561 1.00 58.72 81 GLY A C 1
ATOM 589 O O . GLY A 1 81 ? -3.041 -7.626 23.584 1.00 58.72 81 GLY A O 1
ATOM 590 N N . SER A 1 82 ? -2.502 -9.384 22.289 1.00 65.00 82 SER A N 1
ATOM 591 C CA . SER A 1 82 ? -1.467 -9.947 23.167 1.00 65.00 82 SER A CA 1
ATOM 592 C C . SER A 1 82 ? -0.085 -9.308 22.984 1.00 65.00 82 SER A C 1
ATOM 594 O O . SER A 1 82 ? 0.819 -9.585 23.768 1.00 65.00 82 SER A O 1
ATOM 596 N N . VAL A 1 83 ? 0.104 -8.493 21.938 1.00 81.50 83 VAL A N 1
ATOM 597 C CA . VAL A 1 83 ? 1.378 -7.838 21.600 1.00 81.50 83 VAL A CA 1
ATOM 598 C C . VAL A 1 83 ? 1.119 -6.365 21.269 1.00 81.50 83 VAL A C 1
ATOM 600 O O . VAL A 1 83 ? 0.213 -6.093 20.480 1.00 81.50 83 VAL A O 1
ATOM 603 N N . PRO A 1 84 ? 1.887 -5.411 21.833 1.00 88.25 84 PRO A N 1
ATOM 604 C CA . PRO A 1 84 ? 1.787 -4.001 21.463 1.00 88.25 84 PRO A CA 1
ATOM 605 C C . PRO A 1 84 ? 1.963 -3.783 19.952 1.00 88.25 84 PRO A C 1
ATOM 607 O O . PRO A 1 84 ? 2.790 -4.444 19.324 1.00 88.25 84 PRO A O 1
ATOM 610 N N . GLY A 1 85 ? 1.223 -2.827 19.386 1.00 92.25 85 GLY A N 1
ATOM 611 C CA . GLY A 1 85 ? 1.318 -2.453 17.969 1.00 92.25 85 GLY A CA 1
ATOM 612 C C . GLY A 1 85 ? 0.213 -3.057 17.104 1.00 92.25 85 GLY A C 1
ATOM 613 O O . GLY A 1 85 ? -0.685 -3.744 17.599 1.00 92.25 85 GLY A O 1
ATOM 614 N N . PHE A 1 86 ? 0.259 -2.772 15.805 1.00 95.25 86 PHE A N 1
ATOM 615 C CA . PHE A 1 86 ? -0.696 -3.280 14.824 1.00 95.25 86 PHE A CA 1
ATOM 616 C C . PHE A 1 86 ? -0.153 -4.569 14.203 1.00 95.25 86 PHE A C 1
ATOM 618 O O . PHE A 1 86 ? 0.543 -4.558 13.190 1.00 95.25 86 PHE A O 1
ATOM 625 N N . ASN A 1 87 ? -0.453 -5.695 14.847 1.00 95.31 87 ASN A N 1
ATOM 626 C CA . ASN A 1 87 ? 0.044 -7.011 14.461 1.00 95.31 87 ASN A CA 1
ATOM 627 C C . ASN A 1 87 ? -1.112 -7.998 14.293 1.00 95.31 87 ASN A C 1
ATOM 629 O O . ASN A 1 87 ? -2.011 -8.041 15.128 1.00 95.31 87 ASN A O 1
ATOM 633 N N . ILE A 1 88 ? -1.073 -8.816 13.243 1.00 97.00 88 ILE A N 1
ATOM 634 C CA . ILE A 1 88 ? -2.040 -9.885 12.976 1.00 97.00 88 ILE A CA 1
ATOM 635 C C . ILE A 1 88 ? -1.236 -11.165 12.749 1.00 97.00 88 ILE A C 1
ATOM 637 O O . ILE A 1 88 ? -0.617 -11.334 11.701 1.00 97.00 88 ILE A O 1
ATOM 641 N N . GLY A 1 89 ? -1.209 -12.054 13.738 1.00 96.12 89 GLY A N 1
ATOM 642 C CA . GLY A 1 89 ? -0.493 -13.325 13.665 1.00 96.12 89 GLY A CA 1
ATOM 643 C C . GLY A 1 89 ? -1.065 -14.257 12.593 1.00 96.12 89 GLY A C 1
ATOM 644 O O . GLY A 1 89 ? -2.205 -14.104 12.170 1.00 96.12 89 GLY A O 1
ATOM 645 N N . SER A 1 90 ? -0.287 -15.249 12.158 1.00 96.81 90 SER A N 1
ATOM 646 C CA . SER A 1 90 ? -0.628 -16.131 11.026 1.00 96.81 90 SER A CA 1
ATOM 647 C C . SER A 1 90 ? -1.914 -16.956 11.174 1.00 96.81 90 SER A C 1
ATOM 649 O O . SER A 1 90 ? -2.461 -17.420 10.180 1.00 96.81 90 SER A O 1
ATOM 651 N N . SER A 1 91 ? -2.407 -17.146 12.396 1.00 96.06 91 SER A N 1
ATOM 652 C CA . SER A 1 91 ? -3.671 -17.825 12.714 1.00 96.06 91 SER A CA 1
ATOM 653 C C . SER A 1 91 ? -4.755 -16.860 13.206 1.00 96.06 91 SER A C 1
ATOM 655 O O . SER A 1 91 ? -5.837 -17.298 13.590 1.00 96.06 91 SER A O 1
ATOM 657 N N . ALA A 1 92 ? -4.472 -15.559 13.233 1.00 95.50 92 ALA A N 1
ATOM 658 C CA . ALA A 1 92 ? -5.394 -14.539 13.695 1.00 95.50 92 ALA A CA 1
ATOM 659 C C . ALA A 1 92 ? -6.218 -13.961 12.540 1.00 95.50 92 ALA A C 1
ATOM 661 O O . ALA A 1 92 ? -5.784 -13.904 11.387 1.00 95.50 92 ALA A O 1
ATOM 662 N N . THR A 1 93 ? -7.422 -13.505 12.873 1.00 97.62 93 THR A N 1
ATOM 663 C CA . THR A 1 93 ? -8.291 -12.746 11.972 1.00 97.62 93 THR A CA 1
ATOM 664 C C . THR A 1 93 ? -8.717 -11.468 12.672 1.00 97.62 93 THR A C 1
ATOM 666 O O . THR A 1 93 ? -9.311 -11.527 13.748 1.00 97.62 93 THR A O 1
ATOM 669 N N . LEU A 1 94 ? -8.416 -10.326 12.060 1.00 97.69 94 LEU A N 1
ATOM 670 C CA . LEU A 1 94 ? -8.940 -9.025 12.447 1.00 97.69 94 LEU A CA 1
ATOM 671 C C . LEU A 1 94 ? -10.076 -8.648 11.496 1.00 97.69 94 LEU A C 1
ATOM 673 O O . LEU A 1 94 ? -9.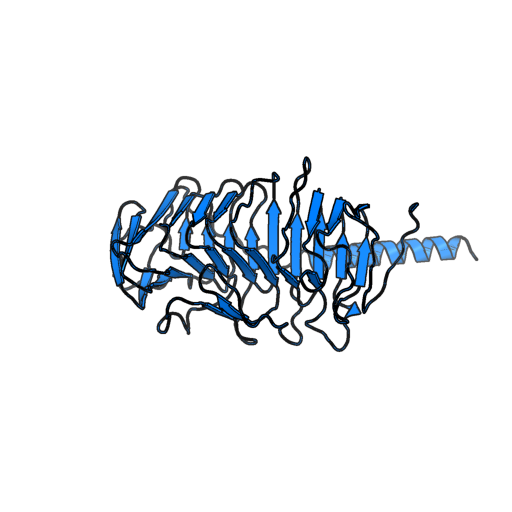864 -8.551 10.292 1.00 97.69 94 LEU A O 1
ATOM 677 N N . ASN A 1 95 ? -11.261 -8.391 12.034 1.00 98.19 95 ASN A N 1
ATOM 678 C CA . ASN A 1 95 ? -12.391 -7.827 11.309 1.00 98.19 95 ASN A CA 1
ATOM 679 C C . ASN A 1 95 ? -12.578 -6.374 11.750 1.00 98.19 95 ASN A C 1
ATOM 681 O O . ASN A 1 95 ? -12.764 -6.121 12.936 1.00 98.19 95 ASN A O 1
ATOM 685 N N . ILE A 1 96 ? -12.560 -5.429 10.816 1.00 97.81 96 ILE A N 1
ATOM 686 C CA . ILE A 1 96 ? -12.886 -4.024 11.057 1.00 97.81 96 ILE A CA 1
ATOM 687 C C . ILE A 1 96 ? -14.252 -3.754 10.437 1.00 97.81 96 ILE A C 1
ATOM 689 O O . ILE A 1 96 ? -14.417 -3.770 9.217 1.00 97.81 96 ILE A O 1
ATOM 693 N N . ILE A 1 97 ? -15.244 -3.533 11.289 1.00 96.75 97 ILE A N 1
ATOM 694 C CA . ILE A 1 97 ? -16.634 -3.345 10.881 1.00 96.75 97 ILE A CA 1
ATOM 695 C C . ILE A 1 97 ? -17.143 -1.979 11.325 1.00 96.75 97 ILE A C 1
ATOM 697 O O . ILE A 1 97 ? -16.650 -1.393 12.287 1.00 96.75 97 ILE A O 1
ATOM 701 N N . THR A 1 98 ? -18.165 -1.487 10.636 1.00 94.88 98 THR A N 1
ATOM 702 C CA . THR A 1 98 ? -18.935 -0.313 11.049 1.00 94.88 98 THR A CA 1
ATOM 703 C C . THR A 1 98 ? -20.393 -0.701 11.248 1.00 94.88 98 THR A C 1
ATOM 705 O O . THR A 1 98 ? -20.904 -1.597 10.574 1.00 94.88 98 THR A O 1
ATOM 708 N N . THR A 1 99 ? -21.064 -0.034 12.182 1.00 88.50 99 THR A N 1
ATOM 709 C CA . THR A 1 99 ? -22.517 -0.142 12.393 1.00 88.50 99 THR A CA 1
ATOM 710 C C . THR A 1 99 ? -23.290 0.991 11.718 1.00 88.50 99 THR A C 1
ATOM 712 O O . THR A 1 99 ? -24.517 1.034 11.802 1.00 88.50 99 THR A O 1
ATOM 715 N N . THR A 1 100 ? -22.593 1.917 11.057 1.00 88.56 100 THR A N 1
ATOM 716 C CA . THR A 1 100 ? -23.198 3.077 10.399 1.00 88.56 100 THR A CA 1
ATOM 717 C C . THR A 1 100 ? -23.461 2.808 8.916 1.00 88.56 100 THR A C 1
ATOM 719 O O . THR A 1 100 ? -22.859 1.934 8.294 1.00 88.56 100 THR A O 1
ATOM 722 N N . LEU A 1 101 ? -24.377 3.588 8.335 1.00 90.38 101 LEU A N 1
ATOM 723 C CA . LEU A 1 101 ? -24.693 3.551 6.900 1.00 90.38 101 LEU A CA 1
ATOM 724 C C . LEU A 1 101 ? -23.830 4.516 6.072 1.00 90.38 101 LEU A C 1
ATOM 726 O O . LEU A 1 101 ? -24.045 4.666 4.872 1.00 90.38 101 LEU A O 1
ATOM 730 N N . THR A 1 102 ? -22.876 5.197 6.705 1.00 91.31 102 THR A N 1
ATOM 731 C CA . THR A 1 102 ? -21.975 6.161 6.068 1.00 91.31 102 THR A CA 1
ATOM 732 C C . THR A 1 102 ? -20.541 5.639 6.093 1.00 91.31 102 THR A C 1
ATOM 734 O O . THR A 1 102 ? -20.194 4.871 6.997 1.00 91.31 102 THR A O 1
ATOM 737 N N . PRO A 1 103 ? -19.674 6.078 5.160 1.00 93.38 103 PRO A N 1
ATOM 738 C CA . PRO A 1 103 ? -18.258 5.741 5.210 1.00 93.38 103 PRO A CA 1
ATOM 739 C C . PRO A 1 103 ? -17.664 5.990 6.602 1.00 93.38 103 PRO A C 1
ATOM 741 O O . PRO A 1 103 ? -17.903 7.028 7.218 1.00 93.38 103 PRO A O 1
ATOM 744 N N . SER A 1 104 ? -16.930 5.005 7.109 1.00 96.81 104 SER A N 1
ATOM 745 C CA . SER A 1 104 ? -16.234 5.036 8.398 1.00 96.81 104 SER A CA 1
ATOM 746 C C . SER A 1 104 ? -14.790 4.571 8.191 1.00 96.81 104 SER A C 1
ATOM 748 O O . SER A 1 104 ? -14.466 3.429 8.523 1.00 96.81 104 SER A O 1
ATOM 750 N N . PRO A 1 105 ? -13.931 5.405 7.574 1.00 97.88 105 PRO A N 1
ATOM 751 C CA . PRO A 1 105 ? -12.526 5.096 7.370 1.00 97.88 105 PRO A CA 1
ATOM 752 C C . PRO A 1 105 ? -11.797 4.924 8.702 1.00 97.88 105 PRO A C 1
ATOM 754 O O . PRO A 1 105 ? -12.110 5.602 9.687 1.00 97.88 105 PRO A O 1
ATOM 757 N N . VAL A 1 106 ? -10.797 4.046 8.721 1.00 98.44 106 VAL A N 1
ATOM 758 C CA . VAL A 1 106 ? -10.026 3.730 9.927 1.00 98.44 106 VAL A CA 1
ATOM 759 C C . VAL A 1 106 ? -8.538 3.879 9.661 1.00 98.44 106 VAL A C 1
ATOM 761 O O . VAL A 1 106 ? -7.969 3.128 8.874 1.00 98.44 106 VAL A O 1
ATOM 764 N N . LEU A 1 107 ? -7.902 4.814 10.362 1.00 98.75 107 LEU A N 1
ATOM 765 C CA . LEU A 1 107 ? -6.455 4.980 10.394 1.00 98.75 107 LEU A CA 1
ATOM 766 C C . LEU A 1 107 ? -5.864 4.235 11.598 1.00 98.75 107 LEU A C 1
ATOM 768 O O . LEU A 1 107 ? -6.090 4.591 12.752 1.00 98.75 107 LEU A O 1
ATOM 772 N N . ASN A 1 108 ? -5.071 3.208 11.327 1.00 98.38 108 ASN A N 1
ATOM 773 C CA . ASN A 1 108 ? -4.336 2.439 12.320 1.00 98.38 108 ASN A CA 1
ATOM 774 C C . ASN A 1 108 ? -2.872 2.864 12.275 1.00 98.38 108 ASN A C 1
ATOM 776 O O . ASN A 1 108 ? -2.189 2.558 11.303 1.00 98.38 108 ASN A O 1
ATOM 780 N N . VAL A 1 109 ? -2.390 3.551 13.309 1.00 98.12 109 VAL A N 1
ATOM 781 C CA . VAL A 1 109 ? -0.994 3.996 13.396 1.00 98.12 109 VAL A CA 1
ATOM 782 C C . VAL A 1 109 ? -0.269 3.178 14.450 1.00 98.12 109 VAL A C 1
ATOM 784 O O . VAL A 1 109 ? -0.611 3.242 15.626 1.00 98.12 109 VAL A O 1
ATOM 787 N N . ASP A 1 110 ? 0.732 2.410 14.052 1.00 96.31 110 ASP A N 1
ATOM 788 C CA . ASP A 1 110 ? 1.596 1.690 14.983 1.00 96.31 110 ASP A CA 1
ATOM 789 C C . ASP A 1 110 ? 2.763 2.583 15.410 1.00 96.31 110 ASP A C 1
ATOM 791 O O . ASP A 1 110 ? 3.521 3.077 14.575 1.00 96.31 110 ASP A O 1
ATOM 795 N N . VAL A 1 111 ? 2.884 2.804 16.721 1.00 94.50 111 VAL A N 1
ATOM 796 C CA . VAL A 1 111 ? 3.897 3.685 17.319 1.00 94.50 111 VAL A CA 1
ATOM 797 C C . VAL A 1 111 ? 4.894 2.927 18.197 1.00 94.50 111 VAL A C 1
ATOM 799 O O . VAL A 1 111 ? 5.601 3.526 19.004 1.00 94.50 111 VAL A O 1
ATOM 802 N N . THR A 1 112 ? 4.973 1.599 18.060 1.00 92.56 112 THR A N 1
ATOM 803 C CA . THR A 1 112 ? 5.864 0.759 18.884 1.00 92.56 112 THR A CA 1
ATOM 804 C C . THR A 1 112 ? 7.349 0.916 18.568 1.00 92.56 112 THR A C 1
ATOM 806 O O . THR A 1 112 ? 8.189 0.432 19.326 1.00 92.56 112 THR A O 1
ATOM 809 N N . GLY A 1 113 ? 7.685 1.522 17.428 1.00 92.94 113 GLY A N 1
ATOM 810 C CA . GLY A 1 113 ? 9.045 1.542 16.893 1.00 92.94 113 GLY A CA 1
ATOM 811 C C . GLY A 1 113 ? 9.452 0.250 16.171 1.00 92.94 113 GLY A C 1
ATOM 812 O O . GLY A 1 113 ? 10.531 0.218 15.580 1.00 92.94 113 GLY A O 1
ATOM 813 N N . ASN A 1 114 ? 8.596 -0.778 16.137 1.00 93.19 114 ASN A N 1
ATOM 814 C CA . ASN A 1 114 ? 8.798 -2.001 15.354 1.00 93.19 114 ASN A CA 1
ATOM 815 C C . ASN A 1 114 ? 7.910 -2.000 14.104 1.00 93.19 114 ASN A C 1
ATOM 817 O O . ASN A 1 114 ? 6.853 -1.371 14.129 1.00 93.19 114 ASN A O 1
ATOM 821 N N . PRO A 1 115 ? 8.280 -2.717 13.026 1.00 96.38 115 PRO A N 1
ATOM 822 C CA . PRO A 1 115 ? 7.396 -2.883 11.881 1.00 96.38 115 PRO A CA 1
ATOM 823 C C . PRO A 1 115 ? 6.094 -3.605 12.246 1.00 96.38 115 PRO A C 1
ATOM 825 O O . PRO A 1 115 ? 6.117 -4.600 12.975 1.00 96.38 115 PRO A O 1
ATOM 828 N N . SER A 1 116 ? 4.980 -3.157 11.670 1.00 97.62 116 SER A N 1
ATOM 829 C CA . SER A 1 116 ? 3.687 -3.839 11.781 1.00 97.62 116 SER A CA 1
ATOM 830 C C . SER A 1 116 ? 3.712 -5.124 10.961 1.00 97.62 116 SER A C 1
ATOM 832 O O . SER A 1 116 ? 4.094 -5.105 9.788 1.00 97.62 116 SER A O 1
ATOM 834 N N . GLN A 1 117 ? 3.297 -6.239 11.556 1.00 97.25 117 GLN A N 1
ATOM 835 C CA . GLN A 1 117 ? 3.309 -7.550 10.908 1.00 97.25 117 GLN A CA 1
ATOM 836 C C . GLN A 1 117 ? 1.886 -8.052 10.675 1.00 97.25 117 GLN A C 1
ATOM 838 O O . GLN A 1 117 ? 1.185 -8.437 11.609 1.00 97.25 117 GLN A O 1
ATOM 843 N N . ILE A 1 118 ? 1.470 -8.086 9.411 1.00 98.50 118 ILE A N 1
ATOM 844 C CA . ILE A 1 118 ? 0.206 -8.667 8.958 1.00 98.50 118 ILE A CA 1
ATOM 845 C C . ILE A 1 118 ? 0.533 -10.033 8.358 1.00 98.50 118 ILE A C 1
ATOM 847 O O . ILE A 1 118 ? 0.936 -10.138 7.203 1.00 98.50 118 ILE A O 1
ATOM 851 N N . LEU A 1 119 ? 0.429 -11.080 9.169 1.00 98.06 119 LEU A N 1
ATOM 852 C CA . LEU A 1 119 ? 0.733 -12.464 8.796 1.00 98.06 119 LEU A CA 1
ATOM 853 C C . LEU A 1 119 ? -0.532 -13.320 8.635 1.00 98.06 119 LEU A C 1
ATOM 855 O O . LEU A 1 119 ? -0.471 -14.347 7.966 1.00 98.06 119 LEU A O 1
ATOM 859 N N . GLY A 1 120 ? -1.642 -12.919 9.266 1.00 98.31 120 GLY A N 1
ATOM 860 C CA . GLY A 1 120 ? -2.953 -13.570 9.181 1.00 98.31 120 GLY A CA 1
ATOM 861 C C . GLY A 1 120 ? -3.950 -12.822 8.298 1.00 98.31 120 GLY A C 1
ATOM 862 O O . GLY A 1 120 ? -3.591 -12.281 7.252 1.00 98.31 120 GLY A O 1
ATOM 863 N N . THR A 1 121 ? -5.217 -12.802 8.720 1.00 98.81 121 THR A N 1
ATOM 864 C CA . THR A 1 121 ? -6.321 -12.231 7.932 1.00 98.81 121 THR A CA 1
ATOM 865 C C . THR A 1 121 ? -6.755 -10.859 8.454 1.00 98.81 121 THR A C 1
ATOM 867 O O . THR A 1 121 ? 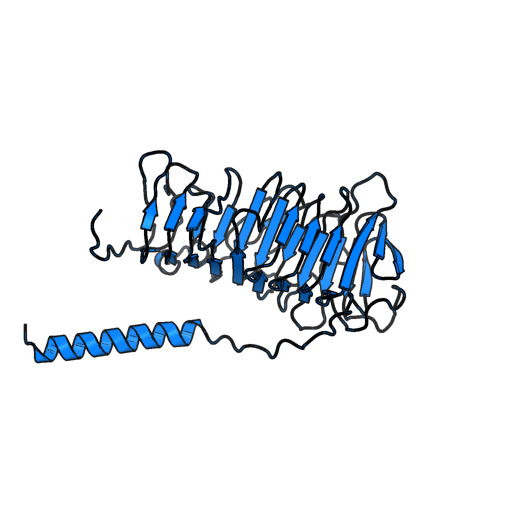-7.021 -10.705 9.644 1.00 98.81 121 THR A O 1
ATOM 870 N N . LEU A 1 122 ? -6.872 -9.877 7.561 1.00 98.81 122 LEU A N 1
ATOM 871 C CA . LEU A 1 122 ? -7.485 -8.570 7.793 1.00 98.81 122 LEU A CA 1
ATOM 872 C C . LEU A 1 122 ? -8.720 -8.432 6.900 1.00 98.81 122 LEU A C 1
ATOM 874 O O . LEU A 1 122 ? -8.592 -8.329 5.684 1.00 98.81 122 LEU A O 1
ATOM 878 N N . ASN A 1 123 ? -9.899 -8.362 7.504 1.00 98.75 123 ASN A N 1
ATOM 879 C CA . ASN A 1 123 ? -11.153 -8.087 6.816 1.00 98.75 123 ASN A CA 1
ATOM 880 C C . ASN A 1 123 ? -11.652 -6.693 7.189 1.00 98.75 123 ASN A C 1
ATOM 882 O O . ASN A 1 123 ? -11.642 -6.326 8.363 1.00 98.75 123 ASN A O 1
ATOM 886 N N . ALA A 1 124 ? -12.156 -5.947 6.215 1.00 98.44 124 ALA A N 1
ATOM 887 C CA . ALA A 1 124 ? -12.854 -4.690 6.438 1.00 98.44 124 ALA A CA 1
ATOM 888 C C . ALA A 1 124 ? -14.247 -4.715 5.802 1.00 98.44 124 ALA A C 1
ATOM 890 O O . ALA A 1 124 ? -14.475 -5.381 4.791 1.00 98.44 124 ALA A O 1
ATOM 891 N N . ALA A 1 125 ? -15.190 -3.977 6.383 1.00 97.25 125 ALA A N 1
ATOM 892 C CA . ALA A 1 125 ? -16.498 -3.766 5.775 1.00 97.25 125 ALA A CA 1
ATOM 893 C C . ALA A 1 125 ? -16.410 -2.862 4.527 1.00 97.25 125 ALA A C 1
ATOM 895 O O . ALA A 1 125 ? -15.474 -2.083 4.354 1.00 97.25 125 ALA A O 1
ATOM 896 N N . VAL A 1 126 ? -17.421 -2.934 3.653 1.00 95.94 126 VAL A N 1
ATOM 897 C CA . VAL A 1 126 ? -17.466 -2.176 2.385 1.00 95.94 126 VAL A CA 1
ATOM 898 C C . VAL A 1 126 ? -17.380 -0.664 2.590 1.00 95.94 126 VAL A C 1
ATOM 900 O O . VAL A 1 126 ? -16.724 0.024 1.819 1.00 95.94 126 VAL A O 1
ATOM 903 N N . LEU A 1 127 ? -17.995 -0.145 3.649 1.00 95.75 127 LEU A N 1
ATOM 904 C CA . LEU A 1 127 ? -17.987 1.284 3.973 1.00 95.75 127 LEU A CA 1
ATOM 905 C C . LEU A 1 127 ? -16.807 1.682 4.872 1.00 95.75 127 LEU A C 1
ATOM 907 O O . LEU A 1 127 ? -16.839 2.737 5.497 1.00 95.75 127 LEU A O 1
ATOM 911 N N . THR A 1 128 ? -15.774 0.849 4.970 1.00 97.69 128 THR A N 1
ATOM 912 C CA . THR A 1 128 ? -14.656 1.047 5.895 1.00 97.69 128 THR A CA 1
ATOM 913 C C . THR A 1 128 ? -13.332 0.982 5.135 1.00 97.69 128 THR A C 1
ATOM 915 O O . THR A 1 128 ? -12.671 -0.056 5.157 1.00 97.69 128 THR A O 1
ATOM 918 N N . PRO A 1 129 ? -12.915 2.070 4.458 1.00 98.19 129 PRO A N 1
ATOM 919 C CA . PRO A 1 129 ? -11.534 2.196 4.009 1.00 98.19 129 PRO A CA 1
ATOM 920 C C . PRO A 1 129 ? -10.579 2.015 5.191 1.00 98.19 129 PRO A C 1
ATOM 922 O O . PRO A 1 129 ? -10.776 2.614 6.251 1.00 98.19 129 PRO A O 1
ATOM 925 N N . VAL A 1 130 ? -9.552 1.187 5.031 1.00 98.69 130 VAL A N 1
ATOM 926 C CA . VAL A 1 130 ? -8.571 0.936 6.094 1.00 98.69 130 VAL A CA 1
ATOM 927 C C . VAL A 1 130 ? -7.226 1.510 5.689 1.00 98.69 130 VAL A C 1
ATOM 929 O O . VAL A 1 130 ? -6.733 1.271 4.593 1.00 98.69 130 VAL A O 1
ATOM 932 N N . PHE A 1 131 ? -6.596 2.234 6.601 1.00 98.88 131 PHE A N 1
ATOM 933 C CA . PHE A 1 131 ? -5.229 2.706 6.461 1.00 98.88 131 PHE A CA 1
ATOM 934 C C . PHE A 1 131 ? -4.400 2.106 7.592 1.00 98.88 131 PHE A C 1
ATOM 936 O O . PHE A 1 131 ? -4.785 2.178 8.759 1.00 98.88 131 PHE A O 1
ATOM 943 N N . VAL A 1 132 ? -3.271 1.496 7.249 1.00 98.81 132 VAL A N 1
ATOM 944 C CA . VAL A 1 132 ? -2.271 1.007 8.199 1.00 98.81 132 VAL A CA 1
ATOM 945 C C . VAL A 1 132 ? -1.020 1.841 7.988 1.00 98.81 132 VAL A C 1
ATOM 947 O O . VAL A 1 132 ? -0.468 1.848 6.889 1.00 98.81 132 VAL A O 1
ATOM 950 N N . ALA A 1 133 ? -0.599 2.554 9.025 1.00 98.75 133 ALA A N 1
ATOM 951 C CA . ALA A 1 133 ? 0.542 3.450 9.014 1.00 98.75 133 ALA A CA 1
ATOM 952 C C . ALA A 1 133 ? 1.569 3.033 10.068 1.00 98.75 133 ALA A C 1
ATOM 954 O O . ALA A 1 133 ? 1.221 2.796 11.226 1.00 98.75 133 ALA A O 1
ATOM 955 N N . ASN A 1 134 ? 2.836 2.950 9.672 1.00 98.38 134 ASN A N 1
ATOM 956 C CA . ASN A 1 134 ? 3.936 2.688 10.591 1.00 98.38 134 ASN A CA 1
ATOM 957 C C . ASN A 1 134 ? 5.250 3.257 10.040 1.00 98.38 134 ASN A C 1
ATOM 959 O O . ASN A 1 134 ? 5.763 2.794 9.017 1.00 98.38 134 ASN A O 1
ATOM 963 N N . GLY A 1 135 ? 5.828 4.223 10.758 1.00 97.50 135 GLY A N 1
ATOM 964 C CA . GLY A 1 135 ? 7.100 4.851 10.396 1.00 97.50 135 GLY A CA 1
ATOM 965 C C . GLY A 1 135 ? 8.307 3.909 10.443 1.00 97.50 135 GLY A C 1
ATOM 966 O O . GLY A 1 135 ? 9.278 4.144 9.729 1.00 97.50 135 GLY A O 1
ATOM 967 N N . SER A 1 136 ? 8.242 2.822 11.217 1.00 97.06 136 SER A N 1
ATOM 968 C CA . SER A 1 136 ? 9.266 1.767 11.268 1.00 97.06 136 SER A CA 1
ATOM 969 C C . SER A 1 136 ? 9.102 0.712 10.171 1.00 97.06 136 SER A C 1
ATOM 971 O O . SER A 1 136 ? 10.067 0.016 9.844 1.00 97.06 136 SER A O 1
ATOM 973 N N . GLY A 1 137 ? 7.923 0.638 9.551 1.00 98.06 137 GLY A N 1
ATOM 974 C CA . GLY A 1 137 ? 7.641 -0.158 8.360 1.00 98.06 137 GLY A CA 1
ATOM 975 C C . GLY A 1 137 ? 6.474 -1.134 8.514 1.00 98.06 137 GLY A C 1
ATOM 976 O O . GLY A 1 137 ? 5.909 -1.305 9.592 1.00 98.06 137 GLY A O 1
ATOM 977 N N . ILE A 1 138 ? 6.103 -1.788 7.416 1.00 98.75 138 ILE A N 1
ATOM 978 C CA . ILE A 1 138 ? 4.998 -2.754 7.357 1.00 98.75 138 ILE A CA 1
ATOM 979 C C . ILE A 1 138 ? 5.465 -4.013 6.630 1.00 98.75 138 ILE A C 1
ATOM 981 O O . ILE A 1 138 ? 6.112 -3.936 5.585 1.00 98.75 138 ILE A O 1
ATOM 985 N N . ILE A 1 139 ? 5.101 -5.177 7.163 1.00 98.62 139 ILE A N 1
ATOM 986 C CA . ILE A 1 139 ? 5.336 -6.489 6.562 1.00 98.62 139 ILE A CA 1
ATOM 987 C C . ILE A 1 139 ? 3.989 -7.184 6.378 1.00 98.62 139 ILE A C 1
ATOM 989 O O . ILE A 1 139 ? 3.277 -7.423 7.351 1.00 98.62 139 ILE A O 1
ATOM 993 N N . VAL A 1 140 ? 3.669 -7.558 5.141 1.00 98.75 140 VAL A N 1
ATOM 994 C CA . VAL A 1 140 ? 2.551 -8.449 4.812 1.00 98.75 140 VAL A CA 1
ATOM 995 C C . VAL A 1 140 ? 3.140 -9.808 4.433 1.00 98.75 140 VAL A C 1
ATOM 997 O O . VAL A 1 140 ? 3.887 -9.912 3.462 1.00 98.75 140 VAL A O 1
ATOM 1000 N N . GLY A 1 141 ? 2.880 -10.829 5.249 1.00 97.62 141 GLY A N 1
ATOM 1001 C CA . GLY A 1 141 ? 3.506 -12.151 5.148 1.00 97.62 141 GLY A CA 1
ATOM 1002 C C . GLY A 1 141 ? 2.995 -13.005 3.977 1.00 97.62 141 GLY A C 1
ATOM 1003 O O . GLY A 1 141 ? 1.943 -12.718 3.413 1.00 97.62 141 GLY A O 1
ATOM 1004 N N . PRO A 1 142 ? 3.676 -14.119 3.652 1.00 93.50 142 PRO A N 1
ATOM 1005 C CA . PRO A 1 142 ? 3.474 -14.901 2.426 1.00 93.50 142 PRO A CA 1
ATOM 1006 C C . PRO A 1 142 ? 2.196 -15.760 2.431 1.00 93.50 142 PRO A C 1
ATOM 1008 O O . PRO A 1 142 ? 1.960 -16.522 1.502 1.00 93.50 142 PRO A O 1
ATOM 1011 N N . HIS A 1 143 ? 1.372 -15.652 3.474 1.00 94.75 143 HIS A N 1
ATOM 1012 C CA . HIS A 1 143 ? 0.053 -16.284 3.593 1.00 94.75 143 HIS A CA 1
ATOM 1013 C C . HIS A 1 143 ? -0.995 -15.323 4.165 1.00 94.75 143 HIS A C 1
ATOM 1015 O O . HIS A 1 143 ? -2.099 -15.741 4.512 1.00 94.75 143 HIS A O 1
ATOM 1021 N N . ALA A 1 144 ? -0.644 -14.043 4.297 1.00 98.56 144 ALA A N 1
ATOM 1022 C CA . ALA A 1 144 ? -1.567 -13.047 4.792 1.00 98.56 144 ALA A CA 1
ATOM 1023 C C . ALA A 1 144 ? -2.682 -12.810 3.771 1.00 98.56 144 ALA A C 1
ATOM 1025 O O . ALA A 1 144 ? -2.446 -12.829 2.560 1.00 98.56 144 ALA A O 1
ATOM 1026 N N . SER A 1 145 ? -3.887 -12.554 4.269 1.00 98.75 145 SER A N 1
ATOM 1027 C CA . SER A 1 145 ? -5.047 -12.225 3.446 1.00 98.75 145 SER A CA 1
ATOM 1028 C C . SER A 1 145 ? -5.615 -10.887 3.890 1.00 98.75 145 SER A C 1
ATOM 1030 O O . SER A 1 145 ? -5.962 -10.714 5.055 1.00 98.75 145 SER A O 1
ATOM 1032 N N . ILE A 1 146 ? -5.693 -9.925 2.977 1.00 98.88 146 ILE A N 1
ATOM 1033 C CA . ILE A 1 146 ? -6.329 -8.631 3.216 1.00 98.88 146 ILE A CA 1
ATOM 1034 C C . ILE A 1 146 ? -7.543 -8.530 2.298 1.00 98.88 146 ILE A C 1
ATOM 1036 O O . ILE A 1 146 ? -7.396 -8.564 1.078 1.00 98.88 146 ILE A O 1
ATOM 1040 N N . ILE A 1 147 ? -8.730 -8.375 2.877 1.00 98.81 147 ILE A N 1
ATOM 1041 C CA . ILE A 1 147 ? -9.991 -8.165 2.165 1.00 98.81 147 ILE A CA 1
ATOM 1042 C C . ILE A 1 147 ? -10.553 -6.820 2.617 1.00 98.81 147 ILE A C 1
ATOM 1044 O O . ILE A 1 147 ? -11.085 -6.694 3.718 1.00 98.81 147 ILE A O 1
ATOM 1048 N N . ALA A 1 148 ? -10.424 -5.801 1.772 1.00 98.56 148 ALA A N 1
ATOM 1049 C CA . ALA A 1 148 ? -10.788 -4.425 2.099 1.00 98.56 148 ALA A CA 1
ATOM 1050 C C . ALA A 1 148 ? -11.650 -3.808 0.989 1.00 98.56 148 ALA A C 1
ATOM 1052 O O . ALA A 1 148 ? -11.137 -3.077 0.132 1.00 98.56 148 ALA A O 1
ATOM 1053 N N . PRO A 1 149 ? -12.966 -4.092 0.962 1.00 98.19 149 PRO A N 1
ATOM 1054 C CA . PRO A 1 149 ? -13.823 -3.670 -0.133 1.00 98.19 149 PRO A CA 1
ATOM 1055 C C . PRO A 1 149 ? -13.951 -2.145 -0.256 1.00 98.19 149 PRO A C 1
ATOM 1057 O O . PRO A 1 149 ? -14.114 -1.654 -1.364 1.00 98.19 149 PRO A O 1
ATOM 1060 N N . GLY A 1 150 ? -13.810 -1.403 0.851 1.00 97.50 150 GLY A N 1
ATOM 1061 C CA . GLY A 1 150 ? -13.788 0.067 0.861 1.00 97.50 150 GLY A CA 1
ATOM 1062 C C . GLY A 1 150 ? -12.440 0.707 0.506 1.00 97.50 150 GLY A C 1
ATOM 1063 O O . GLY A 1 150 ? -12.354 1.927 0.441 1.00 97.50 150 GLY A O 1
ATOM 1064 N N . GLY A 1 151 ? -11.391 -0.091 0.289 1.00 98.44 151 GLY A N 1
ATOM 1065 C CA . GLY A 1 151 ? -10.039 0.390 0.001 1.00 98.44 151 GLY A CA 1
ATOM 1066 C C . GLY A 1 151 ? -9.044 0.103 1.119 1.00 98.44 151 GLY A C 1
ATOM 1067 O O . GLY A 1 151 ? -9.413 -0.022 2.290 1.00 98.44 151 GLY A O 1
ATOM 1068 N N . ILE A 1 152 ? -7.767 -0.005 0.752 1.00 98.81 152 ILE A N 1
ATOM 1069 C CA . ILE A 1 152 ? -6.663 -0.236 1.692 1.00 98.81 152 ILE A CA 1
ATOM 1070 C C . ILE A 1 152 ? -5.483 0.683 1.371 1.00 98.81 152 ILE A C 1
ATOM 1072 O O . ILE A 1 152 ? -5.065 0.796 0.221 1.00 98.81 152 ILE A O 1
ATOM 1076 N N . GLY A 1 153 ? -4.927 1.322 2.398 1.00 98.81 153 GLY A N 1
ATOM 1077 C CA . GLY A 1 153 ? -3.642 2.014 2.337 1.00 98.81 153 GLY A CA 1
ATOM 1078 C C . GLY A 1 153 ? -2.627 1.362 3.268 1.00 98.81 153 GLY A C 1
ATOM 1079 O O . GLY A 1 153 ? -2.854 1.295 4.473 1.00 98.81 153 GLY A O 1
ATOM 1080 N N . LEU A 1 154 ? -1.503 0.905 2.724 1.00 98.94 154 LEU A N 1
ATOM 1081 C CA . LEU A 1 154 ? -0.337 0.439 3.473 1.00 98.94 154 LEU A CA 1
ATOM 1082 C C . LEU A 1 154 ? 0.746 1.516 3.385 1.00 98.94 154 LEU A C 1
ATOM 1084 O O . LEU A 1 154 ? 1.333 1.745 2.325 1.00 98.94 154 LEU A O 1
ATOM 1088 N N . LEU A 1 155 ? 0.973 2.205 4.498 1.00 98.88 155 LEU A N 1
ATOM 1089 C CA . LEU A 1 155 ? 1.755 3.433 4.577 1.00 98.88 155 LEU A CA 1
ATOM 1090 C C . LEU A 1 155 ? 2.964 3.194 5.489 1.00 98.88 155 LEU A C 1
ATOM 1092 O O . LEU A 1 155 ? 2.849 3.194 6.712 1.00 98.88 155 LEU A O 1
ATOM 1096 N N . GLY A 1 156 ? 4.151 3.013 4.917 1.00 98.62 156 GLY A N 1
ATOM 1097 C CA . GLY A 1 156 ? 5.403 2.896 5.677 1.00 98.62 156 GLY A CA 1
ATOM 1098 C C . GLY A 1 156 ? 5.913 4.254 6.164 1.00 98.62 156 GLY A C 1
ATOM 1099 O O . GLY A 1 156 ? 7.085 4.567 5.966 1.00 98.62 156 GLY A O 1
ATOM 1100 N N . TYR A 1 157 ? 5.020 5.071 6.721 1.00 98.50 157 TYR A N 1
ATOM 1101 C CA . TYR A 1 157 ? 5.216 6.456 7.139 1.00 98.50 157 TYR A CA 1
ATOM 1102 C C . TYR A 1 157 ? 4.633 6.672 8.541 1.00 98.50 157 TYR A C 1
ATOM 1104 O O . TYR A 1 157 ? 3.677 6.000 8.936 1.00 98.50 157 TYR A O 1
ATOM 1112 N N . ASP A 1 158 ? 5.197 7.619 9.289 1.00 97.44 158 ASP A N 1
ATOM 1113 C CA . ASP A 1 158 ? 4.729 7.987 10.624 1.00 97.44 158 ASP A CA 1
ATOM 1114 C C . ASP A 1 158 ? 3.583 9.008 10.557 1.00 97.44 158 ASP A C 1
ATOM 1116 O O . ASP A 1 158 ? 3.738 10.121 10.056 1.00 97.44 158 ASP A O 1
ATOM 1120 N N . PHE A 1 159 ? 2.426 8.611 11.085 1.00 97.56 159 PHE A N 1
ATOM 1121 C CA . PHE A 1 159 ? 1.206 9.421 11.165 1.00 97.56 159 PHE A CA 1
ATOM 1122 C C . PHE A 1 159 ? 0.833 9.773 12.615 1.00 97.56 159 PHE A C 1
ATOM 1124 O O . PHE A 1 159 ? -0.252 10.296 12.874 1.00 97.56 159 PHE A O 1
ATOM 1131 N N . SER A 1 160 ? 1.702 9.485 13.587 1.00 95.25 160 SER A N 1
ATOM 1132 C CA . SER A 1 160 ? 1.394 9.627 15.016 1.00 95.25 160 SER A CA 1
ATOM 1133 C C . SER A 1 160 ? 1.013 11.058 15.412 1.00 95.25 160 SER A C 1
ATOM 1135 O O . SER A 1 160 ? 0.121 11.250 16.237 1.00 95.25 160 SER A O 1
ATOM 1137 N N . SER A 1 161 ? 1.628 12.060 14.779 1.00 94.56 161 SER A N 1
ATOM 1138 C CA . SER A 1 161 ? 1.385 13.484 15.037 1.00 94.56 161 SER A CA 1
ATOM 1139 C C . SER A 1 161 ? 0.120 14.042 14.373 1.00 94.56 161 SER A C 1
ATOM 1141 O O . SER A 1 161 ? -0.374 15.081 14.806 1.00 94.56 161 SER A O 1
ATOM 1143 N N . THR A 1 162 ? -0.423 13.368 13.354 1.00 95.44 162 THR A N 1
ATOM 1144 C CA . THR A 1 162 ? -1.605 13.812 12.588 1.00 95.44 162 THR A CA 1
ATOM 1145 C C . THR A 1 162 ? -2.848 12.957 12.843 1.00 95.44 162 THR A C 1
ATOM 1147 O O . THR A 1 162 ? -3.955 13.336 12.456 1.00 95.44 162 THR A O 1
ATOM 1150 N N . ALA A 1 163 ? -2.700 11.823 13.534 1.00 96.19 163 ALA A N 1
ATOM 1151 C CA . ALA A 1 163 ? -3.785 10.885 13.803 1.00 96.19 163 ALA A CA 1
ATOM 1152 C C . ALA A 1 163 ? -4.967 11.509 14.568 1.00 96.19 163 ALA A C 1
ATOM 1154 O O . ALA A 1 163 ? -6.116 11.177 14.289 1.00 96.19 163 ALA A O 1
ATOM 1155 N N . SER A 1 164 ? -4.718 12.437 15.498 1.00 95.81 164 SER A N 1
ATOM 1156 C CA . SER A 1 164 ? -5.777 13.099 16.281 1.00 95.81 164 SER A CA 1
ATOM 1157 C C . SER A 1 164 ? -6.666 14.034 15.453 1.00 95.81 164 SER A C 1
ATOM 1159 O O . SER A 1 164 ? -7.777 14.354 15.868 1.00 95.81 164 SER A O 1
ATOM 1161 N N . THR A 1 165 ? -6.207 14.452 14.271 1.00 96.38 165 THR A N 1
ATOM 1162 C CA . THR A 1 165 ? -6.958 15.302 13.334 1.00 96.38 165 THR A CA 1
ATOM 1163 C C . THR A 1 165 ? -7.493 14.519 12.135 1.00 96.38 165 THR A C 1
ATOM 1165 O O . THR A 1 165 ? -7.848 15.111 11.117 1.00 96.38 165 THR A O 1
ATOM 1168 N N . PHE A 1 166 ? -7.518 13.186 12.213 1.00 98.00 166 PHE A N 1
ATOM 1169 C CA . PHE A 1 166 ? -7.934 12.342 11.101 1.00 98.00 166 PHE A CA 1
ATOM 1170 C C . PHE A 1 166 ? -9.391 12.603 10.694 1.00 98.00 166 PHE A C 1
ATOM 1172 O O . PHE A 1 166 ? -10.324 12.414 11.474 1.00 98.00 166 PHE A O 1
ATOM 1179 N N . ALA A 1 167 ? -9.575 13.000 9.434 1.00 96.12 167 ALA A N 1
ATOM 1180 C CA . ALA A 1 167 ? -10.864 13.388 8.865 1.00 96.12 167 ALA A CA 1
ATOM 1181 C C . ALA A 1 167 ? -11.339 12.441 7.747 1.00 96.12 167 ALA A C 1
ATOM 1183 O O . ALA A 1 167 ? -12.161 12.824 6.920 1.00 96.12 167 ALA A O 1
ATOM 1184 N N . GLY A 1 168 ? -10.847 11.198 7.735 1.00 96.88 168 GLY A N 1
ATOM 1185 C CA . GLY A 1 168 ? -11.252 10.170 6.769 1.00 96.88 168 GLY A CA 1
ATOM 1186 C C . GLY A 1 168 ? -10.313 10.011 5.573 1.00 96.88 168 GLY A C 1
ATOM 1187 O O . GLY A 1 168 ? -10.473 9.066 4.808 1.00 96.88 168 GLY A O 1
ATOM 1188 N N . THR A 1 169 ? -9.304 10.873 5.444 1.00 97.81 169 THR A N 1
ATOM 1189 C CA . THR A 1 169 ? -8.273 10.795 4.404 1.00 97.81 169 THR A CA 1
ATOM 1190 C C . THR A 1 169 ? -6.878 10.826 5.015 1.00 97.81 169 THR A C 1
ATOM 1192 O O . THR A 1 169 ? -6.667 11.386 6.094 1.00 97.81 169 THR A O 1
ATOM 1195 N N . VAL A 1 170 ? -5.911 10.245 4.310 1.00 98.44 170 VAL A N 1
ATOM 1196 C CA . VAL A 1 170 ? -4.486 10.287 4.668 1.00 98.44 170 VAL A CA 1
ATOM 1197 C C . VAL A 1 170 ? -3.707 11.135 3.667 1.00 98.44 170 VAL A C 1
ATOM 1199 O O . VAL A 1 170 ? -4.094 11.239 2.506 1.00 98.44 170 VAL A O 1
ATOM 1202 N N . SER A 1 171 ? -2.606 11.739 4.107 1.00 98.06 171 SER A N 1
ATOM 1203 C CA . SER A 1 171 ? -1.690 12.516 3.270 1.00 98.06 171 SER A CA 1
ATOM 1204 C C . SER A 1 171 ? -0.249 12.303 3.729 1.00 98.06 171 SER A C 1
ATOM 1206 O O . SER A 1 171 ? 0.002 12.076 4.912 1.00 98.06 171 SER A O 1
ATOM 1208 N N . VAL A 1 172 ? 0.701 12.360 2.798 1.00 98.25 172 VAL A N 1
ATOM 1209 C CA . VAL A 1 172 ? 2.139 12.270 3.092 1.00 98.25 172 VAL A CA 1
ATOM 1210 C C . VAL A 1 172 ? 2.784 13.564 2.631 1.00 98.25 172 VAL A C 1
ATOM 1212 O O . VAL A 1 172 ? 2.680 13.923 1.459 1.00 98.25 172 VAL A O 1
ATOM 1215 N N . GLY A 1 173 ? 3.445 14.264 3.551 1.00 96.75 173 GLY A N 1
ATOM 1216 C CA . GLY A 1 173 ? 4.218 15.467 3.258 1.00 96.75 173 GLY A CA 1
ATOM 1217 C C . GLY A 1 173 ? 5.675 15.147 2.926 1.00 96.75 173 GLY A C 1
ATOM 1218 O O . GLY A 1 173 ? 6.158 14.039 3.147 1.00 96.75 173 GLY A O 1
ATOM 1219 N N . SER A 1 174 ? 6.412 16.149 2.444 1.00 94.69 174 SER A N 1
ATOM 1220 C CA . SER A 1 174 ? 7.839 16.012 2.111 1.00 94.69 174 SER A CA 1
ATOM 1221 C C . SER A 1 174 ? 8.737 15.720 3.317 1.00 94.69 174 SER A C 1
ATOM 1223 O O . SER A 1 174 ? 9.836 15.200 3.151 1.00 94.69 174 SER A O 1
ATOM 1225 N N . THR A 1 175 ? 8.280 16.047 4.526 1.00 94.31 175 THR A N 1
ATOM 1226 C CA . THR A 1 175 ? 9.007 15.834 5.785 1.00 94.31 175 THR A CA 1
ATOM 1227 C C . THR A 1 175 ? 8.495 14.637 6.582 1.00 94.31 175 THR A C 1
ATOM 1229 O O . THR A 1 175 ? 9.022 14.360 7.660 1.00 94.31 175 THR A O 1
ATOM 1232 N N . THR A 1 176 ? 7.474 13.928 6.088 1.00 95.50 176 THR A N 1
ATOM 1233 C CA . THR A 1 176 ? 6.926 12.758 6.777 1.00 95.50 176 THR A CA 1
ATOM 1234 C C . THR A 1 176 ? 7.971 11.647 6.785 1.00 95.50 176 THR A C 1
ATOM 1236 O O . THR A 1 176 ? 8.385 11.144 5.738 1.00 95.50 176 THR A O 1
ATOM 1239 N N . THR A 1 177 ? 8.415 11.264 7.979 1.00 95.44 177 THR A N 1
ATOM 1240 C CA . THR A 1 177 ? 9.395 10.195 8.163 1.00 95.44 177 THR A CA 1
ATOM 1241 C C . THR A 1 177 ? 8.764 8.842 7.865 1.00 95.44 177 THR A C 1
ATOM 1243 O O . THR A 1 177 ? 7.569 8.624 8.064 1.00 95.44 177 THR A O 1
ATOM 1246 N N . GLY A 1 178 ? 9.572 7.914 7.366 1.00 96.25 178 GLY A N 1
ATOM 1247 C CA . GLY A 1 178 ? 9.102 6.587 7.014 1.00 96.25 178 GLY A CA 1
ATOM 1248 C C . GLY A 1 178 ? 10.240 5.604 6.814 1.00 96.25 178 GLY A C 1
ATOM 1249 O O . GLY A 1 178 ? 11.420 5.958 6.882 1.00 96.25 178 GLY A O 1
ATOM 1250 N N . SER A 1 179 ? 9.862 4.368 6.530 1.00 97.50 179 SER A N 1
ATOM 1251 C CA . SER A 1 179 ? 10.772 3.242 6.382 1.00 97.50 179 SER A CA 1
ATOM 1252 C C . SER A 1 179 ? 10.378 2.435 5.149 1.00 97.50 179 SER A C 1
ATOM 1254 O O . SER A 1 179 ? 10.671 2.853 4.025 1.00 97.50 179 SER A O 1
ATOM 1256 N N . PHE A 1 180 ? 9.691 1.307 5.318 1.00 98.50 180 PHE A N 1
ATOM 1257 C CA . PHE A 1 180 ? 9.365 0.425 4.208 1.00 98.50 180 PHE A CA 1
ATOM 1258 C C . PHE A 1 180 ? 7.950 -0.144 4.274 1.00 98.50 180 PHE A C 1
ATOM 1260 O O . PHE A 1 180 ? 7.359 -0.268 5.343 1.00 98.50 180 PHE A O 1
ATOM 1267 N N . VAL A 1 181 ? 7.441 -0.583 3.126 1.00 98.88 181 VAL A N 1
ATOM 1268 C CA . VAL A 1 181 ? 6.367 -1.578 3.043 1.00 98.88 181 VAL A CA 1
ATOM 1269 C C . VAL A 1 181 ? 6.906 -2.783 2.284 1.00 98.88 181 VAL A C 1
ATOM 1271 O O . VAL A 1 181 ? 7.486 -2.639 1.210 1.00 98.88 181 VAL A O 1
ATOM 1274 N N . ASN A 1 182 ? 6.739 -3.976 2.846 1.00 98.75 182 ASN A N 1
ATOM 1275 C CA . ASN A 1 182 ? 7.148 -5.234 2.239 1.00 98.75 182 ASN A CA 1
ATOM 1276 C C . ASN A 1 182 ? 5.963 -6.199 2.190 1.00 98.75 182 ASN A C 1
ATOM 1278 O O . ASN A 1 182 ? 5.590 -6.782 3.207 1.00 98.75 182 ASN A O 1
ATOM 1282 N N . ILE A 1 183 ? 5.387 -6.374 1.007 1.00 98.75 183 ILE A N 1
ATOM 1283 C CA . ILE A 1 183 ? 4.375 -7.387 0.725 1.00 98.75 183 ILE A CA 1
ATOM 1284 C C . ILE A 1 183 ? 5.104 -8.599 0.161 1.00 98.75 183 ILE A C 1
ATOM 1286 O O . ILE A 1 183 ? 5.666 -8.542 -0.931 1.00 98.75 183 ILE A O 1
ATOM 1290 N N . GLN A 1 184 ? 5.142 -9.686 0.920 1.00 98.06 184 GLN A N 1
ATOM 1291 C CA . GLN A 1 184 ? 5.879 -10.882 0.540 1.00 98.06 184 GLN A CA 1
ATOM 1292 C C . GLN A 1 184 ? 5.106 -11.704 -0.494 1.00 98.06 184 GLN A C 1
ATOM 1294 O O . GLN A 1 184 ? 3.878 -11.779 -0.467 1.00 98.06 184 GLN A O 1
ATOM 1299 N N . SER A 1 185 ? 5.846 -12.365 -1.388 1.00 96.38 185 SER A N 1
ATOM 1300 C CA . SER A 1 185 ? 5.254 -13.281 -2.365 1.00 96.38 185 SER A CA 1
ATOM 1301 C C . SER A 1 185 ? 4.459 -14.377 -1.654 1.00 96.38 185 SER A C 1
ATOM 1303 O O . SER A 1 185 ? 4.982 -15.043 -0.762 1.00 96.38 185 SER A O 1
ATOM 1305 N N . GLY A 1 186 ? 3.194 -14.532 -2.046 1.00 96.00 186 GLY A N 1
ATOM 1306 C CA . GLY A 1 186 ? 2.224 -15.449 -1.441 1.00 96.00 186 GLY A CA 1
ATOM 1307 C C . GLY A 1 186 ? 1.127 -14.744 -0.634 1.00 96.00 186 GLY A C 1
ATOM 1308 O O . GLY A 1 186 ? 0.075 -15.337 -0.402 1.00 96.00 186 GLY A O 1
ATOM 1309 N N . ALA A 1 187 ? 1.322 -13.471 -0.271 1.00 98.38 187 ALA A N 1
ATOM 1310 C CA . ALA A 1 187 ? 0.249 -12.640 0.268 1.00 98.38 187 ALA A CA 1
ATOM 1311 C C . ALA A 1 187 ? -0.893 -12.477 -0.750 1.00 98.38 187 ALA A C 1
ATOM 1313 O O . ALA A 1 187 ? -0.656 -12.416 -1.961 1.00 98.38 187 ALA A O 1
ATOM 1314 N N . SER A 1 188 ? -2.122 -12.339 -0.252 1.00 98.62 188 SER A N 1
ATOM 1315 C CA . SER A 1 188 ? -3.287 -11.978 -1.056 1.00 98.62 188 SER A CA 1
ATOM 1316 C C . SER A 1 188 ? -3.912 -10.677 -0.562 1.00 98.62 188 SER A C 1
ATOM 1318 O O . SER A 1 188 ? -4.197 -10.530 0.626 1.00 98.62 188 SER A O 1
ATOM 1320 N N . ILE A 1 189 ? -4.138 -9.734 -1.477 1.00 98.81 189 ILE A N 1
ATOM 1321 C CA . ILE A 1 189 ? -4.833 -8.474 -1.206 1.00 98.81 189 ILE A CA 1
ATOM 1322 C C . ILE A 1 189 ? -5.983 -8.342 -2.201 1.00 98.81 189 ILE A C 1
ATOM 1324 O O . ILE A 1 189 ? -5.777 -8.327 -3.414 1.00 98.81 189 ILE A O 1
ATOM 1328 N N . SER A 1 190 ? -7.201 -8.236 -1.687 1.00 98.62 190 SER A N 1
ATOM 1329 C CA . SER A 1 190 ? -8.402 -7.992 -2.470 1.00 98.62 190 SER A CA 1
ATOM 1330 C C . SER A 1 190 ? -9.097 -6.735 -1.974 1.00 98.62 190 SER A C 1
ATOM 1332 O O . SER A 1 190 ? -9.455 -6.619 -0.800 1.00 98.62 190 SER A O 1
ATOM 1334 N N . SER A 1 191 ? -9.285 -5.781 -2.876 1.00 98.12 191 SER A N 1
ATOM 1335 C CA . SER A 1 191 ? -10.043 -4.568 -2.625 1.00 98.12 191 SER A CA 1
ATOM 1336 C C . SER A 1 191 ? -11.202 -4.440 -3.607 1.00 98.12 191 SER A C 1
ATOM 1338 O O . SER A 1 191 ? -11.105 -4.777 -4.779 1.00 98.12 191 SER A O 1
ATOM 1340 N N . GLY A 1 192 ? -12.319 -3.926 -3.114 1.00 97.31 192 GLY A N 1
ATOM 1341 C CA . GLY A 1 192 ? -13.472 -3.511 -3.914 1.00 97.31 192 GLY A CA 1
ATOM 1342 C C . GLY A 1 192 ? -13.356 -2.061 -4.388 1.00 97.31 192 GLY A C 1
ATOM 1343 O O . GLY A 1 192 ? -14.266 -1.567 -5.043 1.00 97.31 192 GLY A O 1
ATOM 1344 N N . ALA A 1 193 ? -12.251 -1.390 -4.049 1.00 97.81 193 ALA A N 1
ATOM 1345 C CA . ALA A 1 193 ? -11.940 -0.011 -4.389 1.00 97.81 193 ALA A CA 1
ATOM 1346 C C . ALA A 1 193 ? -10.470 0.073 -4.837 1.00 97.81 193 ALA A C 1
ATOM 1348 O O . ALA A 1 193 ? -10.079 -0.673 -5.740 1.00 97.81 193 ALA A O 1
ATOM 1349 N N . SER A 1 194 ? -9.670 0.964 -4.240 1.00 98.50 194 SER A N 1
ATOM 1350 C CA . SER A 1 194 ? -8.252 1.140 -4.561 1.00 98.50 194 SER A CA 1
ATOM 1351 C C . SER A 1 194 ? -7.323 0.562 -3.497 1.00 98.50 194 SER A C 1
ATOM 1353 O O . SER A 1 194 ? -7.656 0.465 -2.313 1.00 98.50 194 SER A O 1
ATOM 1355 N N . ILE A 1 195 ? -6.112 0.228 -3.934 1.00 98.88 195 ILE A N 1
ATOM 1356 C CA . ILE A 1 195 ? -4.996 -0.168 -3.076 1.00 98.88 195 ILE A CA 1
ATOM 1357 C C . ILE A 1 195 ? -3.925 0.917 -3.184 1.00 98.88 195 ILE A C 1
ATOM 1359 O O . ILE A 1 195 ? -3.475 1.231 -4.283 1.00 98.88 195 ILE A O 1
ATOM 1363 N N . LEU A 1 196 ? -3.483 1.457 -2.052 1.00 98.88 196 LEU A N 1
ATOM 1364 C CA . LEU A 1 196 ? -2.305 2.316 -1.965 1.00 98.88 196 LEU A CA 1
ATOM 1365 C C . LEU A 1 196 ? -1.209 1.603 -1.178 1.00 98.88 196 LEU A C 1
ATOM 1367 O O . LEU A 1 196 ? -1.428 1.161 -0.053 1.00 98.88 196 LEU A O 1
ATOM 1371 N N . VAL A 1 197 ? -0.010 1.547 -1.744 1.00 98.88 197 VAL A N 1
ATOM 1372 C CA . VAL A 1 197 ? 1.211 1.136 -1.054 1.00 98.88 197 VAL A CA 1
ATOM 1373 C C . VAL A 1 197 ? 2.216 2.268 -1.188 1.00 98.88 197 VAL A C 1
ATOM 1375 O O . VAL A 1 197 ? 2.682 2.547 -2.291 1.00 98.88 197 VAL A O 1
ATOM 1378 N N . ALA A 1 198 ? 2.541 2.930 -0.077 1.00 98.88 198 ALA A N 1
ATOM 1379 C CA . ALA A 1 198 ? 3.439 4.079 -0.084 1.00 98.88 198 ALA A CA 1
ATOM 1380 C C . ALA A 1 198 ? 4.462 4.029 1.054 1.00 98.88 198 ALA A C 1
ATOM 1382 O O . ALA A 1 198 ? 4.093 3.904 2.220 1.00 98.88 198 ALA A O 1
ATOM 1383 N N . ALA A 1 199 ? 5.747 4.154 0.721 1.00 98.75 199 ALA A N 1
ATOM 1384 C CA . ALA A 1 199 ? 6.849 4.250 1.684 1.00 98.75 199 ALA A CA 1
ATOM 1385 C C . ALA A 1 199 ? 8.146 4.729 1.019 1.00 98.75 199 ALA A C 1
ATOM 1387 O O . ALA A 1 199 ? 8.302 4.587 -0.195 1.00 98.75 199 ALA A O 1
ATOM 1388 N N . PRO A 1 200 ? 9.155 5.187 1.780 1.00 98.19 200 PRO A N 1
ATOM 1389 C CA . PRO A 1 200 ? 10.492 5.417 1.229 1.00 98.19 200 PRO A CA 1
ATOM 1390 C C . PRO A 1 200 ? 11.093 4.187 0.531 1.00 98.19 200 PRO A C 1
ATOM 1392 O O . PRO A 1 200 ? 11.852 4.340 -0.420 1.00 98.19 200 PRO A O 1
ATOM 1395 N N . GLN A 1 201 ? 10.732 2.971 0.953 1.00 98.38 201 GLN A N 1
ATOM 1396 C CA . GLN A 1 201 ? 11.068 1.730 0.250 1.00 98.38 201 GLN A CA 1
ATOM 1397 C C . GLN A 1 201 ? 9.842 0.820 0.131 1.00 98.38 201 GLN A C 1
ATOM 1399 O O . GLN A 1 201 ? 9.210 0.491 1.129 1.00 98.38 201 GLN A O 1
ATOM 1404 N N . VAL A 1 202 ? 9.508 0.372 -1.075 1.00 98.88 202 VAL A N 1
ATOM 1405 C CA . VAL A 1 202 ? 8.358 -0.505 -1.318 1.00 98.88 202 VAL A CA 1
ATOM 1406 C C . VAL A 1 202 ? 8.819 -1.792 -1.986 1.00 98.88 202 VAL A C 1
ATOM 1408 O O . VAL A 1 202 ? 9.494 -1.757 -3.007 1.00 98.88 202 VAL A O 1
ATOM 1411 N N . ASN A 1 203 ? 8.428 -2.934 -1.430 1.00 98.75 203 ASN A N 1
ATOM 1412 C CA . ASN A 1 203 ? 8.640 -4.250 -2.020 1.00 98.75 203 ASN A CA 1
ATOM 1413 C C . ASN A 1 203 ? 7.288 -4.954 -2.159 1.00 98.75 203 ASN A C 1
ATOM 1415 O O . ASN A 1 203 ? 6.542 -5.047 -1.183 1.00 98.75 203 ASN A O 1
ATOM 1419 N N . VAL A 1 204 ? 6.973 -5.444 -3.357 1.00 98.75 204 VAL A N 1
ATOM 1420 C CA . VAL A 1 204 ? 5.717 -6.141 -3.661 1.00 98.75 204 VAL A CA 1
ATOM 1421 C C . VAL A 1 204 ? 6.015 -7.450 -4.379 1.00 98.75 204 VAL A C 1
ATOM 1423 O O . VAL A 1 204 ? 6.451 -7.453 -5.529 1.00 98.75 204 VAL A O 1
ATOM 1426 N N . GLY A 1 205 ? 5.772 -8.566 -3.699 1.00 98.25 205 GLY A N 1
ATOM 1427 C CA . GLY A 1 205 ? 5.840 -9.906 -4.260 1.00 98.25 205 GLY A CA 1
ATOM 1428 C C . GLY A 1 205 ? 4.469 -10.424 -4.666 1.00 98.25 205 GLY A C 1
ATOM 1429 O O . GLY A 1 205 ? 3.551 -10.488 -3.853 1.00 98.25 205 GLY A O 1
ATOM 1430 N N . ILE A 1 206 ? 4.349 -10.835 -5.923 1.00 98.19 206 ILE A N 1
ATOM 1431 C CA . ILE A 1 206 ? 3.115 -11.299 -6.552 1.00 98.19 206 ILE A CA 1
ATOM 1432 C C . ILE A 1 206 ? 3.338 -12.749 -6.983 1.00 98.19 206 ILE A C 1
ATOM 1434 O O . ILE A 1 206 ? 4.037 -13.022 -7.957 1.00 98.19 206 ILE A O 1
ATOM 1438 N N . ALA A 1 207 ? 2.760 -13.696 -6.243 1.00 96.00 207 ALA A N 1
ATOM 1439 C CA . ALA A 1 207 ? 2.977 -15.122 -6.497 1.00 96.00 207 ALA A CA 1
ATOM 1440 C C . ALA A 1 207 ? 2.220 -15.622 -7.736 1.00 96.00 207 ALA A C 1
ATOM 1442 O O . ALA A 1 207 ? 2.735 -16.450 -8.488 1.00 96.00 207 ALA A O 1
ATOM 1443 N N . HIS A 1 208 ? 1.004 -15.118 -7.953 1.00 96.44 208 HIS A N 1
ATOM 1444 C CA . HIS A 1 208 ? 0.137 -15.455 -9.080 1.00 96.44 208 HIS A CA 1
ATOM 1445 C C . HIS A 1 208 ? -0.607 -14.202 -9.580 1.00 96.44 208 HIS A C 1
ATOM 1447 O O . HIS A 1 208 ? -0.771 -13.249 -8.819 1.00 96.44 208 HIS A O 1
ATOM 1453 N N . PRO A 1 209 ? -1.119 -14.181 -10.828 1.00 96.31 209 PRO A N 1
ATOM 1454 C CA . PRO A 1 209 ? -1.818 -13.014 -11.385 1.00 96.31 209 PRO A CA 1
ATOM 1455 C C . PRO A 1 209 ? -2.979 -12.477 -10.533 1.00 96.31 209 PRO A C 1
ATOM 1457 O O . PRO A 1 209 ? -3.267 -11.292 -10.566 1.00 96.31 209 PRO A O 1
ATOM 1460 N N . GLY A 1 210 ? -3.631 -13.343 -9.753 1.00 96.12 210 GLY A N 1
ATOM 1461 C CA . GLY A 1 210 ? -4.716 -12.966 -8.838 1.00 96.12 210 GLY A CA 1
ATOM 1462 C C . GLY A 1 210 ? -4.298 -12.646 -7.396 1.00 96.12 210 GLY A C 1
ATOM 1463 O O . GLY A 1 210 ? -5.178 -12.557 -6.547 1.00 96.12 210 GLY A O 1
ATOM 1464 N N . SER A 1 211 ? -3.000 -12.556 -7.064 1.00 97.50 211 SER A N 1
ATOM 1465 C CA . SER A 1 211 ? -2.572 -12.290 -5.675 1.00 97.50 211 SER A CA 1
ATOM 1466 C C . SER A 1 211 ? -3.017 -10.903 -5.213 1.00 97.50 211 SER A C 1
ATOM 1468 O O . SER A 1 211 ? -3.324 -10.716 -4.042 1.00 97.50 211 SER A O 1
ATOM 1470 N N . ILE A 1 212 ? -3.095 -9.945 -6.136 1.00 98.38 212 ILE A N 1
ATOM 1471 C CA . ILE A 1 212 ? -3.580 -8.592 -5.880 1.00 98.38 212 ILE A CA 1
ATOM 1472 C C . ILE A 1 212 ? -4.771 -8.338 -6.807 1.00 98.38 212 ILE A C 1
ATOM 1474 O O . ILE A 1 212 ? -4.658 -8.515 -8.017 1.00 98.38 212 ILE A O 1
ATOM 1478 N N . SER A 1 213 ? -5.911 -7.945 -6.243 1.00 98.12 213 SER A N 1
ATOM 1479 C CA . SER A 1 213 ? -7.132 -7.609 -6.986 1.00 98.12 213 SER A CA 1
ATOM 1480 C C . SER A 1 213 ? -7.758 -6.332 -6.435 1.00 98.12 213 SER A C 1
ATOM 1482 O O . SER A 1 213 ? -7.768 -6.108 -5.226 1.00 98.12 213 SER A O 1
ATOM 1484 N N . TYR A 1 214 ? -8.245 -5.481 -7.327 1.00 97.94 214 TYR A N 1
ATOM 1485 C CA . TYR A 1 214 ? -8.832 -4.179 -7.024 1.00 97.94 214 TYR A CA 1
ATOM 1486 C C . TYR A 1 214 ? -9.829 -3.810 -8.127 1.00 97.94 214 TYR A C 1
ATOM 1488 O O . TYR A 1 214 ? -9.784 -4.380 -9.218 1.00 97.94 214 TYR A O 1
ATOM 1496 N N . VAL A 1 215 ? -10.746 -2.886 -7.834 1.00 96.94 215 VAL A N 1
ATOM 1497 C CA . VAL A 1 215 ? -11.763 -2.421 -8.799 1.00 96.94 215 VAL A CA 1
ATOM 1498 C C . VAL A 1 215 ? -11.352 -1.101 -9.439 1.00 96.94 215 VAL A C 1
ATOM 1500 O O . VAL A 1 215 ? -11.566 -0.914 -10.632 1.00 96.94 215 VAL A O 1
ATOM 1503 N N . ASN A 1 216 ? -10.769 -0.201 -8.646 1.00 96.31 216 ASN A N 1
ATOM 1504 C CA . ASN A 1 216 ? -10.379 1.126 -9.101 1.00 96.31 216 ASN A CA 1
ATOM 1505 C C . ASN A 1 216 ? -8.913 1.108 -9.539 1.00 96.31 216 ASN A C 1
ATOM 1507 O O . ASN A 1 216 ? -8.624 0.745 -10.674 1.00 96.31 216 ASN A O 1
ATOM 1511 N N . ASN A 1 217 ? -7.985 1.471 -8.647 1.00 97.50 217 ASN A N 1
ATOM 1512 C CA . ASN A 1 217 ? -6.576 1.603 -8.998 1.00 97.50 217 ASN A CA 1
ATOM 1513 C C . ASN A 1 217 ? -5.647 0.976 -7.960 1.00 97.50 217 ASN A C 1
ATOM 1515 O O . ASN A 1 217 ? -5.941 0.934 -6.759 1.00 97.50 217 ASN A O 1
ATOM 1519 N N . PHE A 1 218 ? -4.483 0.551 -8.436 1.00 98.44 218 PHE A N 1
ATOM 1520 C CA . PHE A 1 218 ? -3.352 0.171 -7.612 1.00 98.44 218 PHE A CA 1
ATOM 1521 C C . PHE A 1 218 ? -2.244 1.222 -7.719 1.00 98.44 218 PHE A C 1
ATOM 1523 O O . PHE A 1 218 ? -1.613 1.407 -8.760 1.00 98.44 218 PHE A O 1
ATOM 1530 N N . PHE A 1 219 ? -2.014 1.916 -6.608 1.00 98.62 219 PHE A N 1
ATOM 1531 C CA . PHE A 1 219 ? -0.989 2.937 -6.466 1.00 98.62 219 PHE A CA 1
ATOM 1532 C C . PHE A 1 219 ? 0.205 2.368 -5.697 1.00 98.62 219 PHE A C 1
ATOM 1534 O O . PHE A 1 219 ? 0.079 1.985 -4.531 1.00 98.62 219 PHE A O 1
ATOM 1541 N N . VAL A 1 220 ? 1.375 2.350 -6.330 1.00 98.75 220 VAL A N 1
ATOM 1542 C CA . VAL A 1 220 ? 2.648 1.953 -5.721 1.00 98.75 220 VAL A CA 1
ATOM 1543 C C . VAL A 1 220 ? 3.585 3.152 -5.771 1.00 98.75 220 VAL A C 1
ATOM 1545 O O . VAL A 1 220 ? 4.148 3.467 -6.818 1.00 98.75 220 VAL A O 1
ATOM 1548 N N . LEU A 1 221 ? 3.737 3.833 -4.637 1.00 98.62 221 LEU A N 1
ATOM 1549 C CA . LEU A 1 221 ? 4.499 5.073 -4.535 1.00 98.62 221 LEU A CA 1
ATOM 1550 C C . LEU A 1 221 ? 5.722 4.904 -3.641 1.00 98.62 221 LEU A C 1
ATOM 1552 O O . LEU A 1 221 ? 5.632 4.364 -2.537 1.00 98.62 221 LEU A O 1
ATOM 1556 N N . SER A 1 222 ? 6.869 5.431 -4.064 1.00 98.38 222 SER A N 1
ATOM 1557 C CA . SER A 1 222 ? 8.051 5.445 -3.212 1.00 98.38 222 SER A CA 1
ATOM 1558 C C . SER A 1 222 ? 8.836 6.739 -3.270 1.00 98.38 222 SER A C 1
ATOM 1560 O O . SER A 1 222 ? 9.314 7.139 -4.326 1.00 98.38 222 SER A O 1
ATOM 1562 N N . GLY A 1 223 ? 9.001 7.386 -2.113 1.00 96.81 223 GLY A N 1
ATOM 1563 C CA . GLY A 1 223 ? 9.644 8.698 -2.042 1.00 96.81 223 GLY A CA 1
ATOM 1564 C C . GLY A 1 223 ? 8.794 9.826 -2.637 1.00 96.81 223 GLY A C 1
ATOM 1565 O O . GLY A 1 223 ? 9.340 10.826 -3.093 1.00 96.81 223 GLY A O 1
ATOM 1566 N N . TYR A 1 224 ? 7.472 9.653 -2.653 1.00 97.31 224 TYR A N 1
ATOM 1567 C CA . TYR A 1 224 ? 6.498 10.632 -3.131 1.00 97.31 224 TYR A CA 1
ATOM 1568 C C . TYR A 1 224 ? 5.670 11.165 -1.958 1.00 97.31 224 TYR A C 1
ATOM 1570 O O . TYR A 1 224 ? 5.354 10.429 -1.021 1.00 97.31 224 TYR A O 1
ATOM 1578 N N . SER A 1 225 ? 5.303 12.441 -2.033 1.00 97.75 225 SER A N 1
ATOM 1579 C CA . SER A 1 225 ? 4.257 13.057 -1.221 1.00 97.75 225 SER A CA 1
ATOM 1580 C C . SER A 1 225 ? 2.923 12.985 -1.958 1.00 97.75 225 SER A C 1
ATOM 1582 O O . SER A 1 225 ? 2.898 12.907 -3.187 1.00 97.75 225 SER A O 1
ATOM 1584 N N . PHE A 1 226 ? 1.820 13.068 -1.224 1.00 98.38 226 PHE A N 1
ATOM 1585 C CA . PHE A 1 226 ? 0.478 13.188 -1.790 1.00 98.38 226 PHE A CA 1
ATOM 1586 C C . PHE A 1 226 ? -0.439 13.937 -0.825 1.00 98.38 226 PHE A C 1
ATOM 1588 O O . PHE A 1 226 ? -0.251 13.896 0.394 1.00 98.38 226 PHE A O 1
ATOM 1595 N N . THR A 1 227 ? -1.441 14.627 -1.364 1.00 98.00 227 THR A N 1
ATOM 1596 C CA . THR A 1 227 ? -2.299 15.521 -0.575 1.00 98.00 227 THR A CA 1
ATOM 1597 C C . THR A 1 227 ? -3.515 14.819 0.006 1.00 98.00 227 THR A C 1
ATOM 1599 O O . THR A 1 227 ? -4.020 15.264 1.035 1.00 98.00 227 THR A O 1
ATOM 1602 N N . SER A 1 228 ? -3.987 13.738 -0.621 1.00 97.88 228 SER A N 1
ATOM 1603 C CA . SER A 1 228 ? -5.127 12.972 -0.119 1.00 97.88 228 SER A CA 1
ATOM 1604 C C . SER A 1 228 ? -5.197 11.564 -0.708 1.00 97.88 228 SER A C 1
ATOM 1606 O O . SER A 1 228 ? -4.994 11.382 -1.909 1.00 97.88 228 SER A O 1
ATOM 1608 N N . PHE A 1 229 ? -5.549 10.595 0.135 1.00 98.50 229 PHE A N 1
ATOM 1609 C CA . PHE A 1 229 ? -6.088 9.292 -0.237 1.00 98.50 229 PHE A CA 1
ATOM 1610 C C . PHE A 1 229 ? -7.253 8.934 0.688 1.00 98.50 229 PHE A C 1
ATOM 1612 O O . PHE A 1 229 ? -7.115 9.021 1.911 1.00 98.50 229 PHE A O 1
ATOM 1619 N N . ASP A 1 230 ? -8.383 8.525 0.115 1.00 97.00 230 ASP A N 1
ATOM 1620 C CA . ASP A 1 230 ? -9.628 8.226 0.842 1.00 97.00 230 ASP A CA 1
ATOM 1621 C C . ASP A 1 230 ? -10.035 6.739 0.798 1.00 97.00 230 ASP A C 1
ATOM 1623 O O . ASP A 1 230 ? -11.086 6.363 1.314 1.00 97.00 230 ASP A O 1
ATOM 1627 N N . GLY A 1 231 ? -9.196 5.882 0.206 1.00 96.38 231 GLY A N 1
ATOM 1628 C CA . GLY A 1 231 ? -9.507 4.474 -0.079 1.00 96.38 231 GLY A CA 1
ATOM 1629 C C . GLY A 1 231 ? -9.936 4.215 -1.524 1.00 96.38 231 GLY A C 1
ATOM 1630 O O . GLY A 1 231 ? -9.910 3.073 -1.983 1.00 96.38 231 GLY A O 1
ATOM 1631 N N . THR A 1 232 ? -10.269 5.266 -2.273 1.00 96.25 232 THR A N 1
ATOM 1632 C CA . THR A 1 232 ? -10.736 5.182 -3.661 1.00 96.25 232 THR A CA 1
ATOM 1633 C C . THR A 1 232 ? -9.862 5.985 -4.617 1.00 96.25 232 THR A C 1
ATOM 1635 O O . THR A 1 232 ? -9.453 5.446 -5.644 1.00 96.25 232 THR A O 1
ATOM 1638 N N . ALA A 1 233 ? -9.518 7.227 -4.283 1.00 96.25 233 ALA A N 1
ATOM 1639 C CA . ALA A 1 233 ? -8.795 8.137 -5.162 1.00 96.25 233 ALA A CA 1
ATOM 1640 C C . ALA A 1 233 ? -7.545 8.685 -4.474 1.00 96.25 233 ALA A C 1
ATOM 1642 O O . ALA A 1 233 ? -7.554 8.968 -3.277 1.00 96.25 233 ALA A O 1
ATOM 1643 N N . LEU A 1 234 ? -6.476 8.849 -5.254 1.00 97.50 234 LEU A N 1
ATOM 1644 C CA . LEU A 1 234 ? -5.212 9.433 -4.819 1.00 97.50 234 LEU A CA 1
ATOM 1645 C C . LEU A 1 234 ? -4.988 10.760 -5.541 1.00 97.50 234 LEU A C 1
ATOM 1647 O O . LEU A 1 234 ? -5.075 10.818 -6.769 1.00 97.50 234 LEU A O 1
ATOM 1651 N N . LEU A 1 235 ? -4.695 11.815 -4.781 1.00 97.25 235 LEU A N 1
ATOM 1652 C CA . LEU A 1 235 ? -4.546 13.173 -5.297 1.00 97.25 235 LEU A CA 1
ATOM 1653 C C . LEU A 1 235 ? -3.192 13.782 -4.927 1.00 97.25 235 LEU A C 1
ATOM 1655 O O . LEU A 1 235 ? -2.676 13.584 -3.824 1.00 97.25 235 LEU A O 1
ATOM 1659 N N . GLY A 1 236 ? -2.666 14.598 -5.842 1.00 95.56 236 GLY A N 1
ATOM 1660 C CA . GLY A 1 236 ? -1.522 15.474 -5.593 1.00 95.56 236 GLY A CA 1
ATOM 1661 C C . GLY A 1 236 ? -0.197 14.740 -5.413 1.00 95.56 236 GLY A C 1
ATOM 1662 O O . GLY A 1 236 ? 0.625 15.190 -4.615 1.00 95.56 236 GLY A O 1
ATOM 1663 N N . GLN A 1 237 ? -0.002 13.616 -6.107 1.00 94.88 237 GLN A N 1
ATOM 1664 C CA . GLN A 1 237 ? 1.268 12.897 -6.117 1.00 94.88 237 GLN A CA 1
ATOM 1665 C C . GLN A 1 237 ? 2.380 13.829 -6.621 1.00 94.88 237 GLN A C 1
ATOM 1667 O O . GLN A 1 237 ? 2.244 14.475 -7.659 1.00 94.88 237 GLN A O 1
ATOM 1672 N N . SER A 1 238 ? 3.480 13.906 -5.880 1.00 94.75 238 SER A N 1
ATOM 1673 C CA . SER A 1 238 ? 4.671 14.653 -6.284 1.00 94.75 238 SER A CA 1
ATOM 1674 C C . SER A 1 238 ? 5.914 13.975 -5.720 1.00 94.75 238 SER A C 1
ATOM 1676 O O . SER A 1 238 ? 5.883 13.536 -4.566 1.00 94.75 238 SER A O 1
ATOM 1678 N N . PRO A 1 239 ? 7.028 13.916 -6.467 1.00 94.44 239 PRO A N 1
ATOM 1679 C CA . PRO A 1 239 ? 8.287 13.439 -5.916 1.00 94.44 239 PRO A CA 1
ATOM 1680 C C . PRO A 1 239 ? 8.731 14.323 -4.746 1.00 94.44 239 PRO A C 1
ATOM 1682 O O . PRO A 1 239 ? 8.615 15.551 -4.793 1.00 94.44 239 PRO A O 1
ATOM 1685 N N . ILE A 1 240 ? 9.257 13.698 -3.694 1.00 94.88 240 ILE A N 1
ATOM 1686 C CA . ILE A 1 240 ? 9.930 14.408 -2.606 1.00 94.88 240 ILE A CA 1
ATOM 1687 C C . ILE A 1 240 ? 11.348 14.729 -3.083 1.00 94.88 240 ILE A C 1
ATOM 1689 O O . ILE A 1 240 ? 12.092 13.830 -3.479 1.00 94.88 240 ILE A O 1
ATOM 1693 N N . ALA A 1 241 ? 11.719 16.009 -3.055 1.00 92.00 241 ALA A N 1
ATOM 1694 C CA . ALA A 1 241 ? 13.045 16.455 -3.472 1.00 92.00 241 ALA A CA 1
ATOM 1695 C C . ALA A 1 241 ? 14.152 15.753 -2.670 1.00 92.00 241 ALA A C 1
ATOM 1697 O O . ALA A 1 241 ? 14.030 15.563 -1.459 1.00 92.00 241 ALA A O 1
ATOM 1698 N N . GLU A 1 242 ? 15.220 15.360 -3.362 1.00 89.25 242 GLU A N 1
ATOM 1699 C CA . GLU A 1 242 ? 16.374 14.612 -2.844 1.00 89.25 242 GLU A CA 1
ATOM 1700 C C . GLU A 1 242 ? 16.048 13.218 -2.276 1.00 89.25 242 GLU A C 1
ATOM 1702 O O . GLU A 1 242 ? 16.926 12.519 -1.764 1.00 89.25 242 GLU A O 1
ATOM 1707 N N . SER A 1 243 ? 14.798 12.763 -2.393 1.00 90.75 243 SER A N 1
ATOM 1708 C CA . SER A 1 243 ? 14.411 11.425 -1.965 1.00 90.75 243 SER A CA 1
ATOM 1709 C C . SER A 1 243 ? 14.948 10.373 -2.933 1.00 90.75 243 SER A C 1
ATOM 1711 O O . SER A 1 243 ? 14.721 10.431 -4.142 1.00 90.75 243 SER A O 1
ATOM 1713 N N . SER A 1 244 ? 15.589 9.343 -2.384 1.00 90.94 244 SER A N 1
ATOM 1714 C CA . SER A 1 244 ? 16.081 8.164 -3.108 1.00 90.94 244 SER A CA 1
ATOM 1715 C C . SER A 1 244 ? 15.140 6.971 -2.926 1.00 90.94 244 SER A C 1
ATOM 1717 O O . SER A 1 244 ? 15.563 5.881 -2.538 1.00 90.94 244 SER A O 1
ATOM 1719 N N . GLY A 1 245 ? 13.845 7.195 -3.177 1.00 96.00 245 GLY A N 1
ATOM 1720 C CA . GLY A 1 245 ? 12.819 6.160 -3.105 1.00 96.00 245 GLY A CA 1
ATOM 1721 C C . GLY A 1 245 ? 13.194 4.915 -3.911 1.00 96.00 245 GLY A C 1
ATOM 1722 O O . GLY A 1 245 ? 13.932 4.984 -4.898 1.00 96.00 245 GLY A O 1
ATOM 1723 N N . SER A 1 246 ? 12.689 3.757 -3.502 1.00 97.69 246 SER A N 1
ATOM 1724 C CA . SER A 1 246 ? 12.950 2.503 -4.207 1.00 97.69 246 SER A CA 1
ATOM 1725 C C . SER A 1 246 ? 11.730 1.598 -4.221 1.00 97.69 246 SER A C 1
ATOM 1727 O O . SER A 1 246 ? 11.192 1.281 -3.160 1.00 97.69 246 SER A O 1
ATOM 1729 N N . ILE A 1 247 ? 11.347 1.132 -5.407 1.00 98.81 247 ILE A N 1
ATOM 1730 C CA . ILE A 1 247 ? 10.303 0.125 -5.599 1.00 98.81 247 ILE A CA 1
ATOM 1731 C C . ILE A 1 247 ? 10.945 -1.169 -6.103 1.00 98.81 247 ILE A C 1
ATOM 1733 O O . ILE A 1 247 ? 11.695 -1.146 -7.075 1.00 98.81 247 ILE A O 1
ATOM 1737 N N . THR A 1 248 ? 10.592 -2.303 -5.508 1.00 98.75 248 THR A N 1
ATOM 1738 C CA . THR A 1 248 ? 10.840 -3.637 -6.063 1.00 98.75 248 THR A CA 1
ATOM 1739 C C . THR A 1 248 ? 9.510 -4.338 -6.287 1.00 98.75 248 THR A C 1
ATOM 1741 O O . THR A 1 248 ? 8.734 -4.491 -5.347 1.00 98.75 248 THR A O 1
ATOM 1744 N N . ILE A 1 249 ? 9.253 -4.809 -7.505 1.00 98.62 249 ILE A N 1
ATOM 1745 C CA . ILE A 1 249 ? 8.081 -5.632 -7.824 1.00 98.62 249 ILE A CA 1
ATOM 1746 C C . ILE A 1 249 ? 8.570 -6.963 -8.390 1.00 98.62 249 ILE A C 1
ATOM 1748 O O . ILE A 1 249 ? 9.260 -7.007 -9.412 1.00 98.62 249 ILE A O 1
ATOM 1752 N N . SER A 1 250 ? 8.219 -8.063 -7.731 1.00 97.94 250 SER A N 1
ATOM 1753 C CA . SER A 1 250 ? 8.431 -9.412 -8.252 1.00 97.94 250 SER A CA 1
ATOM 1754 C C . SER A 1 250 ? 7.104 -9.991 -8.717 1.00 97.94 250 SER A C 1
ATOM 1756 O O . SER A 1 250 ? 6.218 -10.283 -7.921 1.00 97.94 250 SER A O 1
ATOM 1758 N N . GLY A 1 251 ? 6.959 -10.112 -10.034 1.00 97.00 251 GLY A N 1
ATOM 1759 C CA . GLY A 1 251 ? 5.810 -10.738 -10.668 1.00 97.00 251 GLY A CA 1
ATOM 1760 C C . GLY A 1 251 ? 5.831 -12.262 -10.572 1.00 97.00 251 GLY A C 1
ATOM 1761 O O . GLY A 1 251 ? 6.844 -12.860 -10.189 1.00 97.00 251 GLY A O 1
ATOM 1762 N N . PRO A 1 252 ? 4.733 -12.906 -10.990 1.00 97.19 252 PRO A N 1
ATOM 1763 C CA . PRO A 1 252 ? 4.628 -14.353 -10.980 1.00 97.19 252 PRO A CA 1
ATOM 1764 C C . PRO A 1 252 ? 5.617 -14.998 -11.962 1.00 97.19 252 PRO A C 1
ATOM 1766 O O . PRO A 1 252 ? 5.962 -14.428 -13.001 1.00 97.19 252 PRO A O 1
ATOM 1769 N N . SER A 1 253 ? 6.053 -16.221 -11.648 1.00 94.19 253 SER A N 1
ATOM 1770 C CA . SER A 1 253 ? 6.900 -17.037 -12.534 1.00 94.19 253 SER A CA 1
ATOM 1771 C C . SER A 1 253 ? 6.119 -17.668 -13.693 1.00 94.19 253 SER A C 1
ATOM 1773 O O . SER A 1 253 ? 6.708 -18.040 -14.706 1.00 94.19 253 SER A O 1
ATOM 1775 N N . SER A 1 254 ? 4.794 -17.778 -13.555 1.00 94.00 254 SER A N 1
ATOM 1776 C CA . SER A 1 254 ? 3.874 -18.293 -14.572 1.00 94.00 254 SER A CA 1
ATOM 1777 C C . SER A 1 254 ? 2.600 -17.447 -14.629 1.00 94.00 254 SER A C 1
ATOM 1779 O O . SER A 1 254 ? 2.103 -16.981 -13.604 1.00 94.00 254 SER A O 1
ATOM 1781 N N . GLY A 1 255 ? 2.088 -17.215 -15.840 1.00 95.19 255 GLY A N 1
ATOM 1782 C CA . GLY A 1 255 ? 1.103 -16.158 -16.080 1.00 95.19 255 GLY A CA 1
ATOM 1783 C C . GLY A 1 255 ? 1.726 -14.763 -15.980 1.00 95.19 255 GLY A C 1
ATOM 1784 O O . GLY A 1 255 ? 2.935 -14.630 -15.797 1.00 95.19 255 GLY A O 1
ATOM 1785 N N . THR A 1 256 ? 0.896 -13.733 -16.108 1.00 95.81 256 THR A N 1
ATOM 1786 C CA . THR A 1 256 ? 1.316 -12.327 -16.092 1.00 95.81 256 THR A CA 1
ATOM 1787 C C . THR A 1 256 ? 0.448 -11.559 -15.112 1.00 95.81 256 THR A C 1
ATOM 1789 O O . THR A 1 256 ? -0.774 -11.680 -15.163 1.00 95.81 256 THR A O 1
ATOM 1792 N N . PHE A 1 257 ? 1.069 -10.775 -14.231 1.00 97.25 257 PHE A N 1
ATOM 1793 C CA . PHE A 1 257 ? 0.346 -9.753 -13.482 1.00 97.25 257 PHE A CA 1
ATOM 1794 C C . PHE A 1 257 ? 0.355 -8.452 -14.279 1.00 97.25 257 PHE A C 1
ATOM 1796 O O . PHE A 1 257 ? 1.416 -7.997 -14.718 1.00 97.25 257 PHE A O 1
ATOM 1803 N N . SER A 1 258 ? -0.821 -7.863 -14.457 1.00 95.50 258 SER A N 1
ATOM 1804 C CA . SER A 1 258 ? -0.999 -6.647 -15.238 1.00 95.50 258 SER A CA 1
ATOM 1805 C C . SER A 1 258 ? -1.547 -5.543 -14.359 1.00 95.50 258 SER A C 1
ATOM 1807 O O . SER A 1 258 ? -2.629 -5.676 -13.795 1.00 95.50 258 SER A O 1
ATOM 1809 N N . PHE A 1 259 ? -0.807 -4.444 -14.298 1.00 94.56 259 PHE A N 1
ATOM 1810 C CA . PHE A 1 259 ? -1.374 -3.162 -13.926 1.00 94.56 259 PHE A CA 1
ATOM 1811 C C . PHE A 1 259 ? -2.282 -2.673 -15.060 1.00 94.56 259 PHE A C 1
ATOM 1813 O O . PHE A 1 259 ? -1.979 -2.854 -16.248 1.00 94.56 259 PHE A O 1
ATOM 1820 N N . VAL A 1 260 ? -3.403 -2.063 -14.703 1.00 88.94 260 VAL A N 1
ATOM 1821 C CA . VAL A 1 260 ? -4.394 -1.538 -15.643 1.00 88.94 260 VAL A CA 1
ATOM 1822 C C . VAL A 1 260 ? -4.213 -0.034 -15.854 1.00 88.94 260 VAL A C 1
ATOM 1824 O O . VAL A 1 260 ? -3.433 0.639 -15.180 1.00 88.94 260 VAL A O 1
ATOM 1827 N N . ILE A 1 261 ? -4.913 0.516 -16.846 1.00 83.62 261 ILE A N 1
ATOM 1828 C CA . ILE A 1 261 ? -4.906 1.961 -17.100 1.00 83.62 261 ILE A CA 1
ATOM 1829 C C . ILE A 1 261 ? -5.473 2.685 -15.871 1.00 83.62 261 ILE A C 1
ATOM 1831 O O . ILE A 1 261 ? -6.554 2.345 -15.398 1.00 83.62 261 ILE A O 1
ATOM 1835 N N . GLY A 1 262 ? -4.756 3.702 -15.389 1.00 86.50 262 GLY A N 1
ATOM 1836 C CA . GLY A 1 262 ? -5.110 4.458 -14.182 1.00 86.50 262 GLY A CA 1
ATOM 1837 C C . GLY A 1 262 ? -4.346 4.028 -12.927 1.00 86.50 262 GLY A C 1
ATOM 1838 O O . GLY A 1 262 ? -4.341 4.769 -11.950 1.00 86.50 262 GLY A O 1
ATOM 1839 N N . ASP A 1 263 ? -3.647 2.893 -12.965 1.00 95.56 263 ASP A N 1
ATOM 1840 C CA . ASP A 1 263 ? -2.683 2.528 -11.925 1.00 95.56 263 ASP A CA 1
ATOM 1841 C C . ASP A 1 263 ? -1.428 3.389 -11.999 1.00 95.56 263 ASP A C 1
ATOM 1843 O O . ASP A 1 263 ? -1.132 3.964 -13.049 1.00 95.56 263 ASP A O 1
ATOM 1847 N N . PHE A 1 264 ? -0.663 3.422 -10.905 1.00 95.81 264 PHE A N 1
ATOM 1848 C CA . PHE A 1 264 ? 0.577 4.187 -10.804 1.00 95.81 264 PHE A CA 1
ATOM 1849 C C . PHE A 1 264 ? 1.686 3.362 -10.157 1.00 95.81 264 PHE A C 1
ATOM 1851 O O . PHE A 1 264 ? 1.485 2.722 -9.125 1.00 95.81 264 PHE A O 1
ATOM 1858 N N . VAL A 1 265 ? 2.880 3.427 -10.744 1.00 97.00 265 VAL A N 1
ATOM 1859 C CA . VAL A 1 265 ? 4.119 2.882 -10.182 1.00 97.00 265 VAL A CA 1
ATOM 1860 C C . VAL A 1 265 ? 5.187 3.964 -10.271 1.00 97.00 265 VAL A C 1
ATOM 1862 O O . VAL A 1 265 ? 5.823 4.148 -11.308 1.00 97.00 265 VAL A O 1
ATOM 1865 N N . GLU A 1 266 ? 5.367 4.711 -9.188 1.00 96.00 266 GLU A N 1
ATOM 1866 C CA . GLU A 1 266 ? 6.172 5.932 -9.190 1.00 96.00 266 GLU A CA 1
ATOM 1867 C C . GLU A 1 266 ? 7.203 5.912 -8.065 1.00 96.00 266 GLU A C 1
ATOM 1869 O O . GLU A 1 266 ? 6.876 5.804 -6.882 1.00 96.00 266 GLU A O 1
ATOM 1874 N N . SER A 1 267 ? 8.476 6.017 -8.435 1.00 96.31 267 SER A N 1
ATOM 1875 C CA . SER A 1 267 ? 9.590 6.060 -7.496 1.00 96.31 267 SER A CA 1
ATOM 1876 C C . SER A 1 267 ? 10.399 7.333 -7.675 1.00 96.31 267 SER A C 1
ATOM 1878 O O . SER A 1 267 ? 10.762 7.705 -8.784 1.00 96.31 267 SER A O 1
ATOM 1880 N N . SER A 1 268 ? 10.754 8.008 -6.588 1.00 94.50 268 SER A N 1
ATOM 1881 C CA . SER A 1 268 ? 11.625 9.180 -6.684 1.00 94.50 268 SER A CA 1
ATOM 1882 C C . SER A 1 268 ? 13.077 8.774 -6.979 1.00 94.50 268 SER A C 1
ATOM 1884 O O . SER A 1 268 ? 13.892 9.614 -7.347 1.00 94.50 268 SER A O 1
ATOM 1886 N N . GLY A 1 269 ? 13.400 7.481 -6.859 1.00 94.56 269 GLY A N 1
ATOM 1887 C CA . GLY A 1 269 ? 14.699 6.899 -7.177 1.00 94.56 269 GLY A CA 1
ATOM 1888 C C . GLY A 1 269 ? 14.581 5.756 -8.182 1.00 94.56 269 GLY A C 1
ATOM 1889 O O . GLY A 1 269 ? 14.481 5.997 -9.379 1.00 94.56 269 GLY A O 1
ATOM 1890 N N . SER A 1 270 ? 14.667 4.508 -7.730 1.00 95.25 270 SER A N 1
ATOM 1891 C CA . SER A 1 270 ? 14.799 3.347 -8.627 1.00 95.25 270 SER A CA 1
ATOM 1892 C C . SER A 1 270 ? 13.608 2.398 -8.567 1.00 95.25 270 SER A C 1
ATOM 1894 O O . SER A 1 270 ? 13.008 2.192 -7.514 1.00 95.25 270 SER A O 1
ATOM 1896 N N . ILE A 1 271 ? 13.316 1.752 -9.694 1.00 97.19 271 ILE A N 1
ATOM 1897 C CA . ILE A 1 271 ? 12.342 0.662 -9.786 1.00 97.19 271 ILE A CA 1
ATOM 1898 C C . ILE A 1 271 ? 13.090 -0.603 -10.203 1.00 97.19 271 ILE A C 1
ATOM 1900 O O . ILE A 1 271 ? 13.803 -0.604 -11.198 1.00 97.19 271 ILE A O 1
ATOM 1904 N N . THR A 1 272 ? 12.913 -1.704 -9.484 1.00 98.19 272 THR A N 1
ATOM 1905 C CA . THR A 1 272 ? 13.419 -3.024 -9.872 1.00 98.19 272 THR A CA 1
ATOM 1906 C C . THR A 1 272 ? 12.251 -3.962 -10.121 1.00 98.19 272 THR A C 1
ATOM 1908 O O . THR A 1 272 ? 11.362 -4.104 -9.287 1.00 98.19 272 THR A O 1
ATOM 1911 N N . THR A 1 273 ? 12.260 -4.629 -11.268 1.00 97.56 273 THR A N 1
ATOM 1912 C CA . THR A 1 273 ? 11.230 -5.585 -11.674 1.00 97.56 273 THR A CA 1
ATOM 1913 C C . THR A 1 273 ? 11.830 -6.963 -11.920 1.00 97.56 273 THR A C 1
ATOM 1915 O O . THR A 1 273 ? 12.992 -7.100 -12.310 1.00 97.56 273 THR A O 1
ATOM 1918 N N . SER A 1 274 ? 11.046 -8.006 -11.661 1.00 97.25 274 SER A N 1
ATOM 1919 C CA . SER A 1 274 ? 11.374 -9.405 -11.962 1.00 97.25 274 SER A CA 1
ATOM 1920 C C . SER A 1 274 ? 10.089 -10.207 -12.193 1.00 97.25 274 SER A C 1
ATOM 1922 O O . SER A 1 274 ? 8.999 -9.703 -11.927 1.00 97.25 274 SER A O 1
ATOM 1924 N N . GLY A 1 275 ? 10.198 -11.445 -12.683 1.00 97.00 275 GLY A N 1
ATOM 1925 C CA . GLY A 1 275 ? 9.025 -12.249 -13.052 1.00 97.00 275 GLY A CA 1
ATOM 1926 C C . GLY A 1 275 ? 8.292 -11.681 -14.271 1.00 97.00 275 GLY A C 1
ATOM 1927 O O . GLY A 1 275 ? 8.889 -10.945 -15.054 1.00 97.00 275 GLY A O 1
ATOM 1928 N N . ASN A 1 276 ? 7.018 -12.037 -14.448 1.00 96.75 276 ASN A N 1
ATOM 1929 C CA . ASN A 1 276 ? 6.205 -11.586 -15.582 1.00 96.75 276 ASN A CA 1
ATOM 1930 C C . ASN A 1 276 ? 5.255 -10.452 -15.170 1.00 96.75 276 ASN A C 1
ATOM 1932 O O . ASN A 1 276 ? 4.237 -10.687 -14.511 1.00 96.75 276 ASN A O 1
ATOM 1936 N N . LEU A 1 277 ? 5.572 -9.228 -15.589 1.00 96.25 277 LEU A N 1
ATOM 1937 C CA . LEU A 1 277 ? 4.849 -8.013 -15.219 1.00 96.25 277 LEU A CA 1
ATOM 1938 C C . LEU A 1 277 ? 4.451 -7.207 -16.453 1.00 96.25 277 LEU A C 1
ATOM 1940 O O . LEU A 1 277 ? 5.214 -7.104 -17.410 1.00 96.25 277 LEU A O 1
ATOM 1944 N N . ILE A 1 278 ? 3.284 -6.573 -16.398 1.00 94.12 278 ILE A N 1
ATOM 1945 C CA . ILE A 1 278 ? 2.917 -5.468 -17.285 1.00 94.12 278 ILE A CA 1
ATOM 1946 C C . ILE A 1 278 ? 2.682 -4.243 -16.408 1.00 94.12 278 ILE A C 1
ATOM 1948 O O . ILE A 1 278 ? 1.730 -4.234 -15.636 1.00 94.12 278 ILE A O 1
ATOM 1952 N N . LEU A 1 279 ? 3.557 -3.240 -16.500 1.00 93.44 279 LEU A N 1
ATOM 1953 C CA . LEU A 1 279 ? 3.423 -1.974 -15.772 1.00 93.44 279 LEU A CA 1
ATOM 1954 C C . LEU A 1 279 ? 2.461 -1.012 -16.496 1.00 93.44 279 LEU A C 1
ATOM 1956 O O . LEU A 1 279 ? 2.217 -1.187 -17.692 1.00 93.44 279 LEU A O 1
ATOM 1960 N N . PRO A 1 280 ? 1.951 0.038 -15.824 1.00 90.69 280 PRO A N 1
ATOM 1961 C CA . PRO A 1 280 ? 1.060 1.010 -16.461 1.00 90.69 280 PRO A CA 1
ATOM 1962 C C . PRO A 1 280 ? 1.678 1.666 -17.709 1.00 90.69 280 PRO A C 1
ATOM 1964 O O . PRO A 1 280 ? 1.015 1.782 -18.740 1.00 90.69 280 PRO A O 1
ATOM 1967 N N . GLY A 1 281 ? 2.965 2.032 -17.648 1.00 85.12 281 GLY A N 1
ATOM 1968 C CA . GLY A 1 281 ? 3.650 2.801 -18.691 1.00 85.12 281 GLY A CA 1
ATOM 1969 C C . GLY A 1 281 ? 3.264 4.287 -18.693 1.00 85.12 281 GLY A C 1
ATOM 1970 O O . GLY A 1 281 ? 2.582 4.771 -17.789 1.00 85.12 281 GLY A O 1
ATOM 1971 N N . GLY A 1 282 ? 3.713 5.026 -19.710 1.00 81.88 282 GLY A N 1
ATOM 1972 C CA . GLY A 1 282 ? 3.431 6.456 -19.875 1.00 81.88 282 GLY A CA 1
ATOM 1973 C C . GLY A 1 282 ? 3.846 7.315 -18.676 1.00 81.88 282 GLY A C 1
ATOM 1974 O O . GLY A 1 282 ? 4.870 7.074 -18.041 1.00 81.88 282 GLY A O 1
ATOM 1975 N N . THR A 1 283 ? 3.021 8.310 -18.342 1.00 84.75 283 THR A N 1
ATOM 1976 C CA . THR A 1 283 ? 3.187 9.166 -17.152 1.00 84.75 283 THR A CA 1
ATOM 1977 C C . THR A 1 283 ? 2.942 8.435 -15.838 1.00 84.75 283 THR A C 1
ATOM 1979 O O . THR A 1 283 ? 3.247 8.978 -14.787 1.00 84.75 283 THR A O 1
ATOM 1982 N N . ASN A 1 284 ? 2.409 7.217 -15.882 1.00 89.75 284 ASN A N 1
ATOM 1983 C CA . ASN A 1 284 ? 2.011 6.455 -14.705 1.00 89.75 284 ASN A CA 1
ATOM 1984 C C . ASN A 1 284 ? 3.093 5.462 -14.254 1.00 89.75 284 ASN A C 1
ATOM 1986 O O . ASN A 1 284 ? 2.900 4.680 -13.322 1.00 89.75 284 ASN A O 1
ATOM 1990 N N . THR A 1 285 ? 4.233 5.438 -14.942 1.00 91.19 285 THR A N 1
ATOM 1991 C CA . THR A 1 285 ? 5.429 4.713 -14.519 1.00 91.19 285 THR A CA 1
ATOM 1992 C C . THR A 1 285 ? 6.609 5.672 -14.533 1.00 91.19 285 THR A C 1
ATOM 1994 O O . THR A 1 285 ? 7.129 6.001 -15.596 1.00 91.19 285 THR A O 1
ATOM 1997 N N . GLN A 1 286 ? 7.023 6.128 -13.351 1.00 91.31 286 GLN A N 1
ATOM 1998 C CA . GLN A 1 286 ? 8.062 7.149 -13.186 1.00 91.31 286 GLN A CA 1
ATOM 1999 C C . GLN A 1 286 ? 9.165 6.660 -12.254 1.00 91.31 286 GLN A C 1
ATOM 2001 O O . GLN A 1 286 ? 8.901 5.978 -11.265 1.00 91.31 286 GLN A O 1
ATOM 2006 N N . TRP A 1 287 ? 10.409 7.027 -12.549 1.00 92.81 287 TRP A N 1
ATOM 2007 C CA . TRP A 1 287 ? 11.547 6.754 -11.679 1.00 92.81 287 TRP A CA 1
ATOM 2008 C C . TRP A 1 287 ? 12.592 7.867 -11.786 1.00 92.81 287 TRP A C 1
ATOM 2010 O O . TRP A 1 287 ? 12.752 8.461 -12.848 1.00 92.81 287 TRP A O 1
ATOM 2020 N N . GLY A 1 288 ? 13.332 8.131 -10.713 1.00 90.12 288 GLY A N 1
ATOM 2021 C CA . GLY A 1 288 ? 14.469 9.061 -10.687 1.00 90.12 288 GLY A CA 1
ATOM 2022 C C . GLY A 1 288 ? 14.114 10.533 -10.484 1.00 90.12 288 GLY A C 1
ATOM 2023 O O . GLY A 1 288 ? 15.016 11.358 -10.375 1.00 90.12 288 GLY A O 1
ATOM 2024 N N . THR A 1 289 ? 12.827 10.859 -10.380 1.00 88.81 289 THR A N 1
ATOM 2025 C CA . THR A 1 289 ? 12.287 12.227 -10.290 1.00 88.81 289 THR A CA 1
ATOM 2026 C C . THR A 1 289 ? 12.657 12.978 -9.008 1.00 88.81 289 THR A C 1
ATOM 2028 O O . THR A 1 289 ? 12.622 14.206 -8.987 1.00 88.81 289 THR A O 1
ATOM 2031 N N . GLY A 1 290 ? 13.033 12.272 -7.937 1.00 85.62 290 GLY A N 1
ATOM 2032 C CA . GLY A 1 290 ? 13.424 12.873 -6.658 1.00 85.62 290 GLY A CA 1
ATOM 2033 C C . GLY A 1 290 ? 14.724 13.663 -6.736 1.00 85.62 290 GLY A C 1
ATOM 2034 O O . GLY A 1 290 ? 14.883 14.641 -6.014 1.00 85.62 290 GLY A O 1
ATOM 2035 N N . ASN A 1 291 ? 15.632 13.285 -7.640 1.00 83.69 291 ASN A N 1
ATOM 2036 C CA . ASN A 1 291 ? 16.850 14.037 -7.920 1.00 83.69 291 ASN A CA 1
ATOM 2037 C C . ASN A 1 291 ? 16.769 14.639 -9.327 1.00 83.69 291 ASN A C 1
ATOM 2039 O O . ASN A 1 291 ? 17.395 14.153 -10.269 1.00 83.69 291 ASN A O 1
ATOM 2043 N N . SER A 1 292 ? 15.992 15.713 -9.470 1.00 77.25 292 SER A N 1
ATOM 2044 C CA . SER A 1 292 ? 15.788 16.394 -10.756 1.00 77.25 292 SER A CA 1
ATOM 2045 C C . SER A 1 292 ? 17.084 16.946 -11.362 1.00 77.25 292 SER A C 1
ATOM 2047 O O . SER A 1 292 ? 17.190 17.072 -12.580 1.00 77.25 292 SER A O 1
ATOM 2049 N N . SER A 1 293 ? 18.099 17.219 -10.535 1.00 80.75 293 SER A N 1
ATOM 2050 C CA . SER A 1 293 ? 19.426 17.643 -10.998 1.00 80.75 293 SER A CA 1
ATOM 2051 C C . SER A 1 293 ? 20.247 16.507 -11.622 1.00 80.75 293 SER A C 1
ATOM 2053 O O . SER A 1 293 ? 21.169 16.763 -12.398 1.00 80.75 293 SER A O 1
ATOM 2055 N N . ASN A 1 294 ? 19.918 15.251 -11.302 1.00 82.19 294 ASN A N 1
ATOM 2056 C CA . ASN A 1 294 ? 20.608 14.065 -11.792 1.00 82.19 294 ASN A CA 1
ATOM 2057 C C . ASN A 1 294 ? 19.656 12.858 -11.888 1.00 82.19 294 ASN A C 1
ATOM 2059 O O . ASN A 1 294 ? 19.831 11.848 -11.192 1.00 82.19 294 ASN A O 1
ATOM 2063 N N . LEU A 1 295 ? 18.682 12.952 -12.803 1.00 82.19 295 LEU A N 1
ATOM 2064 C CA . LEU A 1 295 ? 17.698 11.895 -13.080 1.00 82.19 295 LEU A CA 1
ATOM 2065 C C . LEU A 1 295 ? 18.360 10.539 -13.369 1.00 82.19 295 LEU A C 1
ATOM 2067 O O . LEU A 1 295 ? 17.820 9.493 -13.015 1.00 82.19 295 LEU A O 1
ATOM 2071 N N . ALA A 1 296 ? 19.564 10.539 -13.952 1.00 79.94 296 ALA A N 1
ATOM 2072 C CA . ALA A 1 296 ? 20.317 9.326 -14.262 1.00 79.94 296 ALA A CA 1
ATOM 2073 C C . ALA A 1 296 ? 20.653 8.465 -13.027 1.00 79.94 296 ALA A C 1
ATOM 2075 O O . ALA A 1 296 ? 20.951 7.280 -13.198 1.00 79.94 296 ALA A O 1
ATOM 2076 N N . SER A 1 297 ? 20.580 9.031 -11.813 1.00 84.00 297 SER A N 1
ATOM 2077 C CA . SER A 1 297 ? 20.742 8.303 -10.544 1.00 84.00 297 SER A CA 1
ATOM 2078 C C . SER A 1 297 ? 19.590 7.341 -10.252 1.00 84.00 297 SER A C 1
ATOM 2080 O O . SER A 1 297 ? 19.790 6.341 -9.564 1.00 84.00 297 SER A O 1
ATOM 2082 N N . GLY A 1 298 ? 18.389 7.630 -10.755 1.00 89.25 298 GLY A N 1
ATOM 2083 C CA . GLY A 1 298 ? 17.280 6.687 -10.723 1.00 89.25 298 GLY A CA 1
ATOM 2084 C C . GLY A 1 298 ? 17.427 5.665 -11.838 1.00 89.25 298 GLY A C 1
ATOM 2085 O O . GLY A 1 298 ? 17.727 6.029 -12.975 1.00 89.25 298 GLY A O 1
ATOM 2086 N N . VAL A 1 299 ? 17.194 4.387 -11.542 1.00 91.62 299 VAL A N 1
ATOM 2087 C CA . VAL A 1 299 ? 17.283 3.315 -12.540 1.00 91.62 299 VAL A CA 1
ATOM 2088 C C . VAL A 1 299 ? 16.030 2.445 -12.507 1.00 91.62 299 VAL A C 1
ATOM 2090 O O . VAL A 1 299 ? 15.666 1.918 -11.458 1.00 91.62 299 VAL A O 1
ATOM 2093 N N . LEU A 1 300 ? 15.400 2.243 -13.664 1.00 93.25 300 LEU A N 1
ATOM 2094 C CA . LEU A 1 300 ? 14.472 1.140 -13.883 1.00 93.25 300 LEU A CA 1
ATOM 2095 C C . LEU A 1 300 ? 15.296 -0.086 -14.279 1.00 93.25 300 LEU A C 1
ATOM 2097 O O . LEU A 1 300 ? 15.928 -0.095 -15.329 1.00 93.25 300 LEU A O 1
ATOM 2101 N N . THR A 1 301 ? 15.319 -1.114 -13.439 1.00 95.00 301 THR A N 1
ATOM 2102 C CA . THR A 1 301 ? 15.995 -2.384 -13.712 1.00 95.00 301 THR A CA 1
ATOM 2103 C C . THR A 1 301 ? 14.959 -3.461 -14.000 1.00 95.00 301 THR A C 1
ATOM 2105 O O . THR A 1 301 ? 14.116 -3.750 -13.151 1.00 95.00 301 THR A O 1
ATOM 2108 N N . ASN A 1 302 ? 15.031 -4.091 -15.170 1.00 94.81 302 ASN A N 1
ATOM 2109 C CA . ASN A 1 302 ? 14.237 -5.272 -15.500 1.00 94.81 302 ASN A CA 1
ATOM 2110 C C . ASN A 1 302 ? 15.079 -6.546 -15.422 1.00 94.81 302 ASN A C 1
ATOM 2112 O O . ASN A 1 302 ? 16.027 -6.701 -16.186 1.00 94.81 302 ASN A O 1
ATOM 2116 N N . ASN A 1 303 ? 14.696 -7.477 -14.549 1.00 95.88 303 ASN A N 1
ATOM 2117 C CA . ASN A 1 303 ? 15.300 -8.805 -14.405 1.00 95.88 303 ASN A CA 1
ATOM 2118 C C . ASN A 1 303 ? 14.345 -9.944 -14.824 1.00 95.88 303 ASN A C 1
ATOM 2120 O O . ASN A 1 303 ? 14.585 -11.098 -14.476 1.00 95.88 303 ASN A O 1
ATOM 2124 N N . GLY A 1 304 ? 13.243 -9.639 -15.514 1.00 94.88 304 GLY A N 1
ATOM 2125 C CA . GLY A 1 304 ? 12.235 -10.613 -15.935 1.00 94.88 304 GLY A CA 1
ATOM 2126 C C . GLY A 1 304 ? 11.609 -10.271 -17.287 1.00 94.88 304 GLY A C 1
ATOM 2127 O O . GLY A 1 304 ? 12.272 -9.736 -18.177 1.00 94.88 304 GLY A O 1
ATOM 2128 N N . THR A 1 305 ? 10.329 -10.591 -17.444 1.00 94.94 305 THR A N 1
ATOM 2129 C CA . THR A 1 305 ? 9.524 -10.204 -18.604 1.00 94.94 305 THR A CA 1
ATOM 2130 C C . THR A 1 305 ? 8.703 -8.979 -18.235 1.00 94.94 305 THR A C 1
ATOM 2132 O O . THR A 1 305 ? 7.810 -9.062 -17.392 1.00 94.94 305 THR A O 1
ATOM 2135 N N . LEU A 1 306 ? 8.990 -7.853 -18.877 1.00 92.88 306 LEU A N 1
ATOM 2136 C CA . LEU A 1 306 ? 8.352 -6.574 -18.605 1.00 92.88 306 LEU A CA 1
ATOM 2137 C C . LEU A 1 306 ? 7.578 -6.094 -19.832 1.00 92.88 306 LEU A C 1
ATOM 2139 O O . LEU A 1 306 ? 8.158 -5.879 -20.889 1.00 92.88 306 LEU A O 1
ATOM 2143 N N . GLY A 1 307 ? 6.272 -5.909 -19.701 1.00 90.25 307 GLY A N 1
ATOM 2144 C CA . GLY A 1 307 ? 5.444 -5.205 -20.676 1.00 90.25 307 GLY A CA 1
ATOM 2145 C C . GLY A 1 307 ? 4.911 -3.886 -20.130 1.00 90.25 307 GLY A C 1
ATOM 2146 O O . GLY A 1 307 ? 5.082 -3.571 -18.951 1.00 90.25 307 GLY A O 1
ATOM 2147 N N . PHE A 1 308 ? 4.218 -3.140 -20.987 1.00 87.31 308 PHE A N 1
ATOM 2148 C CA . PHE A 1 308 ? 3.526 -1.906 -20.619 1.00 87.31 308 PHE A CA 1
ATOM 2149 C C . PHE A 1 308 ? 2.105 -1.903 -21.179 1.00 87.31 308 PHE A C 1
ATOM 2151 O O . PHE A 1 308 ? 1.892 -2.334 -22.315 1.00 87.31 308 PHE A O 1
ATOM 2158 N N . THR A 1 309 ? 1.144 -1.442 -20.377 1.00 84.75 309 THR A N 1
ATOM 2159 C CA . THR A 1 309 ? -0.260 -1.310 -20.793 1.00 84.75 309 THR A CA 1
ATOM 2160 C C . THR A 1 309 ? -0.437 -0.116 -21.729 1.00 84.75 309 THR A C 1
ATOM 2162 O O . THR A 1 309 ? -1.098 -0.232 -22.760 1.00 84.75 309 THR A O 1
ATOM 2165 N N . ALA A 1 310 ? 0.191 1.022 -21.424 1.00 73.38 310 ALA A N 1
ATOM 2166 C CA . ALA A 1 310 ? 0.292 2.133 -22.361 1.00 73.38 310 ALA A CA 1
ATOM 2167 C C . ALA A 1 310 ? 1.277 1.800 -23.497 1.00 73.38 310 ALA A C 1
ATOM 2169 O O . ALA A 1 310 ? 2.361 1.263 -23.260 1.00 73.38 310 ALA A O 1
ATOM 2170 N N . SER A 1 311 ? 0.936 2.188 -24.731 1.00 56.84 311 SER A N 1
ATOM 2171 C CA . SER A 1 311 ? 1.738 1.975 -25.951 1.00 56.84 311 SER A CA 1
ATOM 2172 C C . SER A 1 311 ? 3.055 2.764 -25.991 1.00 56.84 311 SER A C 1
ATOM 2174 O O . SER A 1 311 ? 3.696 2.872 -27.034 1.00 56.84 311 SER A O 1
ATOM 2176 N N . SER A 1 312 ? 3.463 3.375 -24.884 1.00 54.72 312 SER A N 1
ATOM 2177 C CA . SER A 1 312 ? 4.713 4.104 -24.795 1.00 54.72 312 SER A CA 1
ATOM 2178 C C . SER A 1 312 ? 5.211 4.194 -23.351 1.00 54.72 312 SER A C 1
ATOM 2180 O O . SER A 1 312 ? 4.490 4.564 -22.430 1.00 54.72 312 SER A O 1
ATOM 2182 N N . LEU A 1 313 ? 6.507 3.942 -23.174 1.00 57.28 313 LEU A N 1
ATOM 2183 C CA . LEU A 1 313 ? 7.341 4.602 -22.169 1.00 57.28 313 LEU A CA 1
ATOM 2184 C C . LEU A 1 313 ? 7.806 5.948 -22.758 1.00 57.28 313 LEU A C 1
ATOM 2186 O O . LEU A 1 313 ? 8.978 6.319 -22.694 1.00 57.28 313 LEU A O 1
ATOM 2190 N N . THR A 1 314 ? 6.896 6.703 -23.380 1.00 48.91 314 THR A N 1
ATOM 2191 C CA . THR A 1 314 ? 7.076 8.150 -23.433 1.00 48.91 314 THR A CA 1
ATOM 2192 C C . THR A 1 314 ? 6.730 8.585 -22.028 1.00 48.91 314 THR A C 1
ATOM 2194 O O . THR A 1 314 ? 5.591 8.963 -21.749 1.00 48.91 314 THR A O 1
ATOM 2197 N N . GLY A 1 315 ? 7.684 8.431 -21.109 1.00 42.53 315 GLY A N 1
ATOM 2198 C CA . GLY A 1 315 ? 7.599 9.194 -19.886 1.00 42.53 315 GLY A CA 1
ATOM 2199 C C . GLY A 1 315 ? 7.279 10.635 -20.281 1.00 42.53 315 GLY A C 1
ATOM 2200 O O . GLY A 1 315 ? 7.690 11.115 -21.348 1.00 42.53 315 GLY A O 1
ATOM 2201 N N . GLY A 1 316 ? 6.618 11.362 -19.388 1.00 45.47 316 GLY A N 1
ATOM 2202 C CA . GLY A 1 316 ? 6.969 12.774 -19.287 1.00 45.47 316 GLY A CA 1
ATOM 2203 C C . GLY A 1 316 ? 8.500 12.908 -19.289 1.00 45.47 316 GLY A C 1
ATOM 2204 O O . GLY A 1 316 ? 9.221 11.926 -19.101 1.00 45.47 316 GLY A O 1
ATOM 2205 N N . ALA A 1 317 ? 9.021 14.097 -19.540 1.00 52.41 317 ALA A N 1
ATOM 2206 C CA . ALA A 1 317 ? 10.452 14.372 -19.687 1.00 52.41 317 ALA A CA 1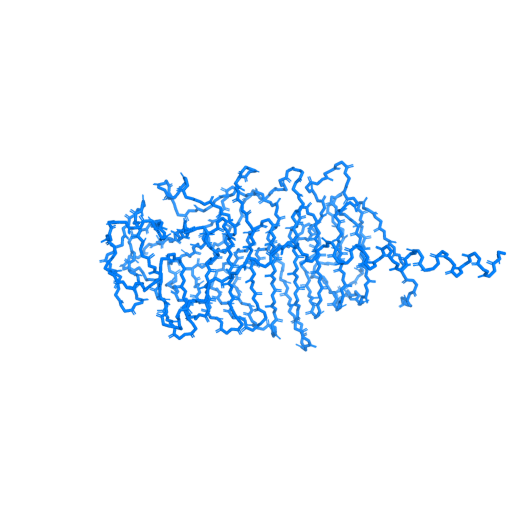
ATOM 2207 C C . ALA A 1 317 ? 11.334 14.042 -18.442 1.00 52.41 317 ALA A C 1
ATOM 2209 O O . ALA A 1 317 ? 12.465 14.507 -18.351 1.00 52.41 317 ALA A O 1
ATOM 2210 N N . ASP A 1 318 ? 10.850 13.207 -17.519 1.00 62.09 318 ASP A N 1
ATOM 2211 C CA . ASP A 1 318 ? 11.190 13.109 -16.109 1.00 62.09 318 ASP A CA 1
ATOM 2212 C C . ASP A 1 318 ? 11.428 11.645 -15.664 1.00 62.09 318 ASP A C 1
ATOM 2214 O O . ASP A 1 318 ? 11.012 11.244 -14.582 1.00 62.09 318 ASP A O 1
ATOM 2218 N N . THR A 1 319 ? 12.062 10.795 -16.480 1.00 76.75 319 THR A N 1
ATOM 2219 C CA . THR A 1 319 ? 12.470 9.436 -16.054 1.00 76.75 319 THR A CA 1
ATOM 2220 C C . THR A 1 319 ? 13.990 9.285 -15.981 1.00 76.75 319 THR A C 1
ATOM 2222 O O . THR A 1 319 ? 14.732 9.933 -16.717 1.00 76.75 319 THR A O 1
ATOM 2225 N N . GLY A 1 320 ? 14.482 8.434 -15.078 1.00 82.81 320 GLY A N 1
ATOM 2226 C CA . GLY A 1 320 ? 15.906 8.118 -14.936 1.00 82.81 320 GLY A CA 1
ATOM 2227 C C . GLY A 1 320 ? 16.434 7.144 -15.996 1.00 82.81 320 GLY A C 1
ATOM 2228 O O . GLY A 1 320 ? 15.873 7.013 -17.073 1.00 82.81 320 GLY A O 1
ATOM 2229 N N . SER A 1 321 ? 17.516 6.420 -15.705 1.00 89.38 321 SER A N 1
ATOM 2230 C CA . SER A 1 321 ? 18.137 5.426 -16.607 1.00 89.38 321 SER A CA 1
ATOM 2231 C C . SER A 1 321 ? 17.348 4.106 -16.681 1.00 89.38 321 SER A C 1
ATOM 2233 O O . SER A 1 321 ? 16.631 3.770 -15.744 1.00 89.38 321 SER A O 1
ATOM 2235 N N . LEU A 1 322 ? 17.520 3.299 -17.734 1.00 89.94 322 LEU A N 1
ATOM 2236 C CA . LEU A 1 322 ? 16.926 1.950 -17.835 1.00 89.94 322 LEU A CA 1
ATOM 2237 C C . LEU A 1 322 ? 18.011 0.889 -18.048 1.00 89.94 322 LEU A C 1
ATOM 2239 O O . LEU A 1 322 ? 18.821 0.989 -18.966 1.00 89.94 322 LEU A O 1
ATOM 2243 N N . VAL A 1 323 ? 17.977 -0.166 -17.238 1.00 90.88 323 VAL A N 1
ATOM 2244 C CA . VAL A 1 323 ? 18.804 -1.370 -17.369 1.00 90.88 323 VAL A CA 1
ATOM 2245 C C . VAL A 1 323 ? 17.890 -2.564 -17.613 1.00 90.88 323 VAL A C 1
ATOM 2247 O O . VAL A 1 323 ? 17.025 -2.876 -16.800 1.00 90.88 323 VAL A O 1
ATOM 2250 N N . ASN A 1 324 ? 18.097 -3.265 -18.723 1.00 90.56 324 ASN A N 1
ATOM 2251 C CA . ASN A 1 324 ? 17.332 -4.461 -19.051 1.00 90.56 324 ASN A CA 1
ATOM 2252 C C . ASN A 1 324 ? 18.230 -5.705 -19.057 1.00 90.56 324 ASN A C 1
ATOM 2254 O O . ASN A 1 324 ? 19.055 -5.869 -19.952 1.00 90.56 324 ASN A O 1
ATOM 2258 N N . ASN A 1 325 ? 18.022 -6.590 -18.083 1.00 92.25 325 ASN A N 1
ATOM 2259 C CA . ASN A 1 325 ? 18.645 -7.913 -17.977 1.00 92.25 325 ASN A CA 1
ATOM 2260 C C . ASN A 1 325 ? 17.699 -9.048 -18.417 1.00 92.25 325 ASN A C 1
ATOM 2262 O O . ASN A 1 325 ? 18.105 -10.208 -18.424 1.00 92.25 325 ASN A O 1
ATOM 2266 N N . GLY A 1 326 ? 16.443 -8.728 -18.747 1.00 92.06 326 GLY A N 1
ATOM 2267 C CA . GLY A 1 326 ? 15.423 -9.679 -19.185 1.00 92.06 326 GLY A CA 1
ATOM 2268 C C . GLY A 1 326 ? 14.847 -9.335 -20.561 1.00 92.06 326 GLY A C 1
ATOM 2269 O O . GLY A 1 326 ? 15.568 -8.920 -21.471 1.00 92.06 326 GLY A O 1
ATOM 2270 N N . THR A 1 327 ? 13.536 -9.498 -20.720 1.00 91.00 327 THR A N 1
ATOM 2271 C CA . THR A 1 327 ? 12.805 -9.206 -21.961 1.00 91.00 327 THR A CA 1
ATOM 2272 C C . THR A 1 327 ? 11.841 -8.050 -21.743 1.00 91.00 327 THR A C 1
ATOM 2274 O O . THR A 1 327 ? 11.113 -8.039 -20.753 1.00 91.00 327 THR A O 1
ATOM 2277 N N . ILE A 1 328 ? 11.805 -7.104 -22.685 1.00 89.69 328 ILE A N 1
ATOM 2278 C CA . ILE A 1 328 ? 10.766 -6.074 -22.741 1.00 89.69 328 ILE A CA 1
ATOM 2279 C C . ILE A 1 328 ? 9.813 -6.403 -23.892 1.00 89.69 328 ILE A C 1
ATOM 2281 O O . ILE A 1 328 ? 10.258 -6.657 -25.010 1.00 89.69 328 ILE A O 1
ATOM 2285 N N . LEU A 1 329 ? 8.512 -6.416 -23.612 1.00 84.19 329 LEU A N 1
ATOM 2286 C CA . LEU A 1 329 ? 7.448 -6.719 -24.563 1.00 84.19 329 LEU A CA 1
ATOM 2287 C C . LEU A 1 329 ? 6.573 -5.488 -24.812 1.00 84.19 329 LEU A C 1
ATOM 2289 O O . LEU A 1 329 ? 6.326 -4.687 -23.913 1.00 84.19 329 LEU A O 1
ATOM 2293 N N . ALA A 1 330 ? 6.031 -5.392 -26.023 1.00 73.62 330 ALA A N 1
ATOM 2294 C CA . ALA A 1 330 ? 5.033 -4.395 -26.395 1.00 73.62 330 ALA A CA 1
ATOM 2295 C C . ALA A 1 330 ? 3.778 -5.097 -26.928 1.00 73.62 330 ALA A C 1
ATOM 2297 O O . ALA A 1 330 ? 3.575 -5.190 -28.137 1.00 73.62 330 ALA A O 1
ATOM 2298 N N . PRO A 1 331 ? 2.949 -5.664 -26.033 1.00 60.94 331 PRO A N 1
ATOM 2299 C CA . PRO A 1 331 ? 1.868 -6.569 -26.423 1.00 60.94 331 PRO A CA 1
ATOM 2300 C C . PRO A 1 331 ? 0.738 -5.904 -27.233 1.00 60.94 331 PRO A C 1
ATOM 2302 O O . PRO A 1 331 ? -0.113 -6.617 -27.755 1.00 60.94 331 PRO A O 1
ATOM 2305 N N . GLY A 1 332 ? 0.725 -4.570 -27.364 1.00 58.75 332 GLY A N 1
ATOM 2306 C CA . GLY A 1 332 ? -0.342 -3.812 -28.028 1.00 58.75 332 GLY A CA 1
ATOM 2307 C C . GLY A 1 332 ? 0.101 -2.790 -29.084 1.00 58.75 332 GLY A C 1
ATOM 2308 O O . GLY A 1 332 ? -0.742 -2.019 -29.535 1.00 58.75 332 GLY A O 1
ATOM 2309 N N . GLY A 1 333 ? 1.381 -2.734 -29.480 1.00 63.38 333 GLY A N 1
ATOM 2310 C CA . GLY A 1 333 ? 1.840 -1.769 -30.491 1.00 63.38 333 GLY A CA 1
ATOM 2311 C C . GLY A 1 333 ? 3.344 -1.491 -30.490 1.00 63.38 333 GLY A C 1
ATOM 2312 O O . GLY A 1 333 ? 4.135 -2.271 -29.967 1.00 63.38 333 GLY A O 1
ATOM 2313 N N . ASN A 1 334 ? 3.740 -0.365 -31.091 1.00 67.75 334 ASN A N 1
ATOM 2314 C CA . ASN A 1 334 ? 5.130 0.098 -31.080 1.00 67.75 334 ASN A CA 1
ATOM 2315 C C . ASN A 1 334 ? 5.584 0.414 -29.652 1.00 67.75 334 ASN A C 1
ATOM 2317 O O . ASN A 1 334 ? 4.824 0.978 -28.872 1.00 67.75 334 ASN A O 1
ATOM 2321 N N . LEU A 1 335 ? 6.845 0.117 -29.338 1.00 71.88 335 LEU A N 1
ATOM 2322 C CA . LEU A 1 335 ? 7.463 0.502 -28.076 1.00 71.88 335 LEU A CA 1
ATOM 2323 C C . LEU A 1 335 ? 8.315 1.752 -28.263 1.00 71.88 335 LEU A C 1
ATOM 2325 O O . LEU A 1 335 ? 9.341 1.714 -28.941 1.00 71.88 335 LEU A O 1
ATOM 2329 N N . TYR A 1 336 ? 7.923 2.837 -27.609 1.00 73.19 336 TYR A N 1
ATOM 2330 C CA . TYR A 1 336 ? 8.748 4.036 -27.492 1.00 73.19 336 TYR A CA 1
ATOM 2331 C C . TYR A 1 336 ? 9.329 4.089 -26.084 1.00 73.19 336 TYR A C 1
ATOM 2333 O O . TYR A 1 336 ? 8.564 4.168 -25.127 1.00 73.19 336 TYR A O 1
ATOM 2341 N N . ILE A 1 337 ? 10.656 4.027 -25.957 1.00 75.88 337 ILE A N 1
ATOM 2342 C CA . ILE A 1 337 ? 11.366 4.199 -24.684 1.00 75.88 337 ILE A CA 1
ATOM 2343 C C . ILE A 1 337 ? 12.124 5.519 -24.750 1.00 75.88 337 ILE A C 1
ATOM 2345 O O . ILE A 1 337 ? 13.076 5.648 -25.520 1.00 75.88 337 ILE A O 1
ATOM 2349 N N . SER A 1 338 ? 11.708 6.474 -23.925 1.00 75.12 338 SER A N 1
ATOM 2350 C CA . SER A 1 338 ? 12.464 7.692 -23.651 1.00 75.12 338 SER A CA 1
ATOM 2351 C C . SER A 1 338 ? 12.931 7.670 -22.202 1.00 75.12 338 SER A C 1
ATOM 2353 O O . SER A 1 338 ? 12.151 7.359 -21.302 1.00 75.12 338 SER A O 1
ATOM 2355 N N . VAL A 1 339 ? 14.200 8.003 -21.986 1.00 78.56 339 VAL A N 1
ATOM 2356 C CA . VAL A 1 339 ? 14.789 8.139 -20.653 1.00 78.56 339 VAL A CA 1
ATOM 2357 C C . VAL A 1 339 ? 15.545 9.453 -20.554 1.00 78.56 339 VAL A C 1
ATOM 2359 O O . VAL A 1 339 ? 16.176 9.874 -21.523 1.00 78.56 339 VAL A O 1
ATOM 2362 N N . GLY A 1 340 ? 15.506 10.087 -19.383 1.00 73.00 340 GLY A N 1
ATOM 2363 C CA . GLY A 1 340 ? 16.349 11.242 -19.067 1.00 73.00 340 GLY A CA 1
ATOM 2364 C C . GLY A 1 340 ? 17.788 10.850 -18.717 1.00 73.00 340 GLY A C 1
ATOM 2365 O O . GLY A 1 340 ? 18.685 11.689 -18.761 1.00 73.00 340 GLY A O 1
ATOM 2366 N N . GLY A 1 341 ? 18.018 9.574 -18.378 1.00 74.31 341 GLY A N 1
ATOM 2367 C CA . GLY A 1 341 ? 19.333 9.003 -18.086 1.00 74.31 341 GLY A CA 1
ATOM 2368 C C . GLY A 1 341 ? 19.952 8.209 -19.244 1.00 74.31 341 GLY A C 1
ATOM 2369 O O . GLY A 1 341 ? 19.766 8.511 -20.420 1.00 74.31 341 GLY A O 1
ATOM 2370 N N . ALA A 1 342 ? 20.717 7.168 -18.907 1.00 72.62 342 ALA A N 1
ATOM 2371 C CA . ALA A 1 342 ? 21.367 6.301 -19.889 1.00 72.62 342 ALA A CA 1
ATOM 2372 C C . ALA A 1 342 ? 20.514 5.071 -20.252 1.00 72.62 342 ALA A C 1
ATOM 2374 O O . ALA A 1 342 ? 19.811 4.509 -19.410 1.00 72.62 342 ALA A O 1
ATOM 2375 N N . LEU A 1 343 ? 20.668 4.602 -21.497 1.00 67.00 343 LEU A N 1
ATOM 2376 C CA . LEU A 1 343 ? 20.221 3.288 -21.976 1.00 67.00 343 LEU A CA 1
ATOM 2377 C C . LEU A 1 343 ? 21.440 2.421 -22.314 1.00 67.00 343 LEU A C 1
ATOM 2379 O O . LEU A 1 343 ? 21.862 2.382 -23.473 1.00 67.00 343 LEU A O 1
ATOM 2383 N N . PRO A 1 344 ? 22.062 1.734 -21.344 1.00 59.69 344 PRO A N 1
ATOM 2384 C CA . PRO A 1 344 ? 23.045 0.710 -21.660 1.00 59.69 344 PRO A CA 1
ATOM 2385 C C . PRO A 1 344 ? 22.366 -0.444 -22.413 1.00 59.69 344 PRO A C 1
ATOM 2387 O O . PRO A 1 344 ? 21.786 -1.348 -21.816 1.00 59.69 344 PRO A O 1
ATOM 2390 N N . ILE A 1 345 ? 22.457 -0.427 -23.745 1.00 50.94 345 ILE A N 1
ATOM 2391 C CA . ILE A 1 345 ? 22.124 -1.587 -24.574 1.00 50.94 345 ILE A CA 1
ATOM 2392 C C . ILE A 1 345 ? 23.211 -2.635 -24.325 1.00 50.94 345 ILE A C 1
ATOM 2394 O O . ILE A 1 345 ? 24.302 -2.574 -24.897 1.00 50.94 345 ILE A O 1
ATOM 2398 N N . ILE A 1 346 ? 22.931 -3.607 -23.459 1.00 46.62 346 ILE A N 1
ATOM 2399 C CA . ILE A 1 346 ? 23.714 -4.840 -23.419 1.00 46.62 346 ILE A CA 1
ATOM 2400 C C . ILE A 1 346 ? 23.315 -5.608 -24.680 1.00 46.62 346 ILE A C 1
ATOM 2402 O O . ILE A 1 346 ? 22.159 -5.986 -24.826 1.00 46.62 346 ILE A O 1
ATOM 2406 N N . GLN A 1 347 ? 24.246 -5.766 -25.625 1.00 38.09 347 GLN A N 1
ATOM 2407 C CA . GLN A 1 347 ? 24.015 -6.460 -26.895 1.00 38.09 347 GLN A CA 1
ATOM 2408 C C . GLN A 1 347 ? 23.371 -7.843 -26.676 1.00 38.09 347 GLN A C 1
ATOM 2410 O O . GLN A 1 347 ? 24.050 -8.819 -26.365 1.00 38.09 347 GLN A O 1
ATOM 2415 N N . GLY A 1 348 ? 22.060 -7.919 -26.888 1.00 35.81 348 GLY A N 1
ATOM 2416 C CA . GLY A 1 348 ? 21.251 -9.127 -26.981 1.00 35.81 348 GLY A CA 1
ATOM 2417 C C . GLY A 1 348 ? 20.174 -8.855 -28.024 1.00 35.81 348 GLY A C 1
ATOM 2418 O O . GLY A 1 348 ? 19.583 -7.781 -28.006 1.00 35.81 348 GLY A O 1
ATOM 2419 N N . ARG A 1 349 ? 20.025 -9.763 -28.997 1.00 31.66 349 ARG A N 1
ATOM 2420 C CA . ARG A 1 349 ? 19.223 -9.580 -30.221 1.00 31.66 349 ARG A CA 1
ATOM 2421 C C . ARG A 1 349 ? 17.848 -8.952 -29.935 1.00 31.66 349 ARG A C 1
ATOM 2423 O O . ARG A 1 349 ? 17.071 -9.541 -29.188 1.00 31.66 349 ARG A O 1
ATOM 2430 N N . LEU A 1 350 ? 17.598 -7.797 -30.560 1.00 36.06 350 LEU A N 1
ATOM 2431 C CA . LEU A 1 350 ? 16.257 -7.294 -30.875 1.00 36.06 350 LEU A CA 1
ATOM 2432 C C . LEU A 1 350 ? 15.591 -8.215 -31.903 1.00 36.06 350 LEU A C 1
ATOM 2434 O O . LEU A 1 350 ? 16.336 -8.746 -32.765 1.00 36.06 350 LEU A O 1
#

Organism: NCBI:txid1202785

Sequence (350 aa):
MNRKFLKKLYKVVLILAAGLWLSLGQKGWAIIPTIPSTALPGNGNVVAGSVTSYTGGTLTVSGNTAILWGNGTLNNLPQGGSVPGFNIGSSATLNIITTTLTPSPVLNVDVTGNPSQILGTLNAAVLTPVFVANGSGIIVGPHASIIAPGGIGLLGYDFSSTASTFAGTVSVGSTTTGSFVNIQSGASISSGASILVAAPQVNVGIAHPGSISYVNNFFVLSGYSFTSFDGTALLGQSPIAESSGSITISGPSSGTFSFVIGDFVESSGSITTSGNLILPGGTNTQWGTGNSSNLASGVLTNNGTLGFTASSLTGGADTGSLVNNGTILAPGGNLYISVGGALPIIQGRL

Foldseek 3Di:
DDPVVVVVVVVVVVVVVVVVVVVVPPPPPDPQDDDDLAFAFFQKDKLAADWPADPQQETEGEAATEIEWQPHPPCPYDGPGPDTFGEHHQNYEHEYEYPDPAQHEYHGEYPNLHEYEQNAEYHYDLSYEYEYEYQNEYEYDLQGEYEAALAYEGHQWGCPVPRNVGNQKDWFDLPTHGDEYAYDHNAAYEYNAEYHYEGLEYEEHHAAQRSYYYDAEYEAEHQWTFDTDNRHDTHDTDHRAPRQREYEYEHHQDDEHEGDAPYAHEGCAEYEYAHHYEAAAEQRYAHVQNHVVALQRHEYEYPYEYEYPDQENPYPLHHYEYHYPYHYDHPDYHYYHDHNHDDPPPDDDD